Protein AF-0000000085122909 (afdb_homodimer)

Foldseek 3Di:
DAWEAEDPQDPVQGGIDDDDFFAAQVVVCVVSVGPQDQPDPPQLQRKKFKDAPDPDQDQADDDPVFLVVCCVLPVDPPVVSVVCNVVSGDDRIGRRNRDTHHHYMYMYDDHDD/DAWEAEDPQDPVQGGIDDDDFFAAQVVVCVVSVGPQDQPDPPQLQRKKFKDAPDPDQDQADDDPVFLVVCCVLPVDPPVVSVVCHVVSGDDRIGRRNRDTHHHYMYMYDDHDD

pLDDT: mean 91.06, std 6.85, range [65.75, 97.12]

Organism: Arcobacter nitrofigilis (strain ATCC 33309 / DSM 7299 / CCUG 15893 / LMG 7604 / NCTC 12251 / CI) (NCBI:txid572480)

Solvent-accessible surface area (backbone atoms only — not comparable to full-atom values): 12693 Å² total; per-residue (Å²): 119,15,44,40,31,42,42,84,67,38,91,82,55,37,42,82,40,80,38,58,61,67,38,49,47,43,57,54,28,58,76,64,62,37,82,68,50,41,89,55,90,57,53,74,67,16,26,25,33,49,42,68,68,51,92,62,78,62,80,28,89,73,57,68,66,58,51,51,50,35,35,73,73,59,74,41,51,67,67,54,48,51,48,25,66,74,67,31,38,65,68,47,65,42,47,35,65,77,36,56,31,80,46,36,30,37,38,29,75,37,75,81,128,119,15,43,39,31,42,41,86,67,39,91,83,56,37,42,81,40,82,37,58,63,66,37,48,48,43,56,54,28,58,76,65,62,37,82,66,52,41,90,55,91,56,53,77,68,16,27,26,35,50,43,70,68,50,90,62,78,62,80,30,87,72,56,68,66,59,49,51,50,34,36,73,71,59,74,40,50,69,66,54,47,51,46,24,66,74,68,31,38,63,68,46,66,45,45,36,65,75,37,58,31,82,44,37,30,37,37,30,74,37,75,82,129

Sequence (226 aa):
MAKVIFMHFDTVTDGIYNAKIGEPISRLAKEKGVPLISDSKDYAKSLIYVENLADEEPTSYMEDEELDVLVKLGAISSEEALQCQQFTISPKIRIAPMMLIKGDILVKPYILKMAKVIFMHFDTVTDGIYNAKIGEPISRLAKEKGVPLISDSKDYAKSLIYVENLADEEPTSYMEDEELDVLVKLGAISSEEALQCQQFTISPKIRIAPMMLIKGDILVKPYILK

Nearest PDB structures (foldseek):
  5ffi-assembly4_D-2  TM=6.130E-01  e=4.268E-05  Azotobacter vinelandii
  5frt-assembly1_D  TM=5.950E-01  e=1.154E-04  Azotobacter vinelandii
  7scw-assembly1_B  TM=3.962E-01  e=4.367E+00  Homo sapiens
  6u4k-assembly1_A  TM=3.230E-01  e=3.580E+00  Homo sapiens
  8a9i-assembly1_A  TM=3.470E-01  e=7.931E+00  Mus musculus

Radius of gyration: 19.38 Å; Cα contacts (8 Å, |Δi|>4): 436; chains: 2; bounding box: 33×55×42 Å

Secondary structure (DSSP, 8-state):
-EEEEE-SS-TTT-EEEEE-TT-BHHHHHHHHT-----S-S-GGGSEEEEEE-SSSPP--PPPHHHHHHHHHHTSS-HHHHHHHHHHT---SEEEGGGPBP-SSEEEEE----/-EEEEE-SS-TTT-EEEEE-TT-BHHHHHHHHT-----S-S-GGGSEEEEEE-SSS----PPPHHHHHHHHHHTSS-HHHHHHHHHHT---SEEEGGGPBP-SSEEEEE----

Structure (mmCIF, N/CA/C/O backbone):
data_AF-0000000085122909-model_v1
#
loop_
_entity.id
_entity.type
_entity.pdbx_description
1 polymer 'Uncharacterized protein'
#
loop_
_atom_site.group_PDB
_atom_site.id
_atom_site.type_symbol
_atom_site.label_atom_id
_atom_site.label_alt_id
_atom_site.label_comp_id
_atom_site.label_asym_id
_atom_site.label_entity_id
_atom_site.label_seq_id
_atom_site.pdbx_PDB_ins_code
_atom_site.Cartn_x
_atom_site.Cartn_y
_ato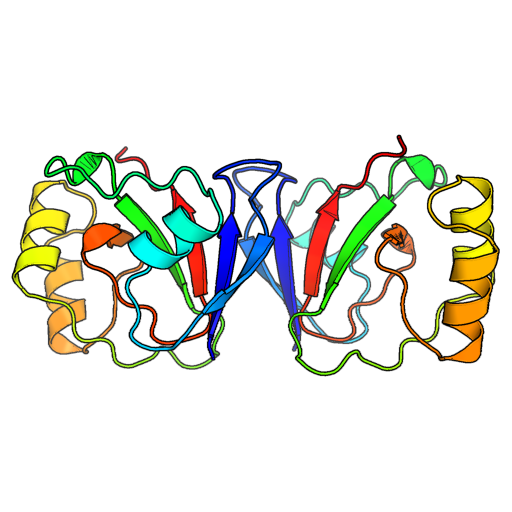m_site.Cartn_z
_atom_site.occupancy
_atom_site.B_iso_or_equiv
_atom_site.auth_seq_id
_atom_site.auth_comp_id
_atom_site.auth_asym_id
_atom_site.auth_atom_id
_atom_site.pdbx_PDB_model_num
ATOM 1 N N . MET A 1 1 ? -7.773 -11.422 10.312 1 89.81 1 MET A N 1
ATOM 2 C CA . MET A 1 1 ? -7.977 -10.531 9.172 1 89.81 1 MET A CA 1
ATOM 3 C C . MET A 1 1 ? -6.641 -10.078 8.594 1 89.81 1 MET A C 1
ATOM 5 O O . MET A 1 1 ?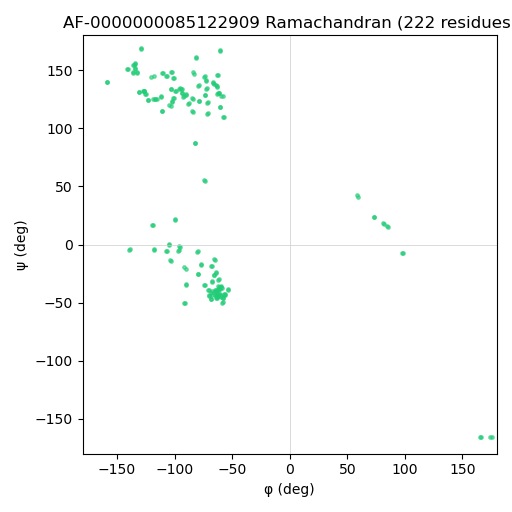 -5.625 -10.062 9.289 1 89.81 1 MET A O 1
ATOM 9 N N . ALA A 1 2 ? -6.648 -10.07 7.32 1 92.19 2 ALA A N 1
ATOM 10 C CA . ALA A 1 2 ? -5.449 -9.609 6.629 1 92.19 2 ALA A CA 1
ATOM 11 C C . ALA A 1 2 ? -5.695 -8.281 5.93 1 92.19 2 ALA A C 1
ATOM 13 O O . ALA A 1 2 ? -6.824 -7.973 5.535 1 92.19 2 ALA A O 1
ATOM 14 N N . LYS A 1 3 ? -4.699 -7.445 5.84 1 93.94 3 LYS A N 1
ATOM 15 C CA . LYS A 1 3 ? -4.773 -6.211 5.062 1 93.94 3 LYS A CA 1
ATOM 16 C C . LYS A 1 3 ? -4.312 -6.434 3.627 1 93.94 3 LYS A C 1
ATOM 18 O O . LYS A 1 3 ? -3.225 -6.969 3.395 1 93.94 3 LYS A O 1
ATOM 23 N N . VAL A 1 4 ? -5.105 -6.027 2.734 1 96.19 4 VAL A N 1
ATOM 24 C CA . VAL A 1 4 ? -4.781 -6.109 1.314 1 96.19 4 VAL A CA 1
ATOM 25 C C . VAL A 1 4 ? -4.715 -4.707 0.717 1 96.19 4 VAL A C 1
ATOM 27 O O . VAL A 1 4 ? -5.672 -3.936 0.816 1 96.19 4 VAL A O 1
ATOM 30 N N . ILE A 1 5 ? -3.648 -4.418 0.133 1 96.94 5 ILE A N 1
ATOM 31 C CA . ILE A 1 5 ? -3.465 -3.109 -0.489 1 96.94 5 ILE A CA 1
ATOM 32 C C . ILE A 1 5 ? -3.436 -3.26 -2.008 1 96.94 5 ILE A C 1
ATOM 34 O O . ILE A 1 5 ? -2.518 -3.869 -2.561 1 96.94 5 ILE A O 1
ATOM 38 N N . PHE A 1 6 ? -4.418 -2.686 -2.627 1 97.12 6 PHE A N 1
ATOM 39 C CA . PHE A 1 6 ? -4.449 -2.664 -4.082 1 97.12 6 PHE A CA 1
ATOM 40 C C . PHE A 1 6 ? -3.795 -1.398 -4.621 1 97.12 6 PHE A C 1
ATOM 42 O O . PHE A 1 6 ? -4.145 -0.289 -4.215 1 97.12 6 PHE A O 1
ATOM 49 N N . MET A 1 7 ? -2.91 -1.63 -5.465 1 96.12 7 MET A N 1
ATOM 50 C CA . MET A 1 7 ? -2.152 -0.494 -5.984 1 96.12 7 MET A CA 1
ATOM 51 C C . MET A 1 7 ? -2.102 -0.524 -7.508 1 96.12 7 MET A C 1
ATOM 53 O O . MET A 1 7 ? -1.821 -1.565 -8.102 1 96.12 7 MET A O 1
ATOM 57 N N . HIS A 1 8 ? -2.408 0.588 -8.195 1 95.31 8 HIS A N 1
ATOM 58 C CA . HIS A 1 8 ? -2.262 0.826 -9.625 1 95.31 8 HIS A CA 1
ATOM 59 C C . HIS A 1 8 ? -3.316 0.065 -10.422 1 95.31 8 HIS A C 1
ATOM 61 O O . HIS A 1 8 ? -3.086 -0.295 -11.578 1 95.31 8 HIS A O 1
ATOM 67 N N . PHE A 1 9 ? -4.363 -0.23 -9.766 1 94.81 9 PHE A N 1
ATOM 68 C CA . PHE A 1 9 ? -5.508 -0.776 -10.484 1 94.81 9 PHE A CA 1
ATOM 69 C C . PHE A 1 9 ? -6.445 0.337 -10.938 1 94.81 9 PHE A C 1
ATOM 71 O O . PHE A 1 9 ? -6.875 0.361 -12.094 1 94.81 9 PHE A O 1
ATOM 78 N N . ASP A 1 10 ? -6.75 1.146 -9.992 1 93.94 10 ASP A N 1
ATOM 79 C CA . ASP A 1 10 ? -7.676 2.254 -10.203 1 93.94 10 ASP A CA 1
ATOM 80 C C . ASP A 1 10 ? -7.484 3.34 -9.148 1 93.94 10 ASP A C 1
ATOM 82 O O . ASP A 1 10 ? -7.277 3.041 -7.973 1 93.94 10 ASP A O 1
ATOM 86 N N . THR A 1 11 ? -7.562 4.559 -9.602 1 89.94 11 THR A N 1
ATOM 87 C CA . THR A 1 11 ? -7.289 5.664 -8.688 1 89.94 11 THR A CA 1
ATOM 88 C C . THR A 1 11 ? -8.344 5.73 -7.586 1 89.94 11 THR A C 1
ATOM 90 O O . THR A 1 11 ? -8.062 6.195 -6.477 1 89.94 11 THR A O 1
ATOM 93 N N . VAL A 1 12 ? -9.516 5.254 -7.848 1 91.38 12 VAL A N 1
ATOM 94 C CA . VAL A 1 12 ? -10.641 5.379 -6.926 1 91.38 12 VAL A CA 1
ATOM 95 C C . VAL A 1 12 ? -10.672 4.18 -5.977 1 91.38 12 VAL A C 1
ATOM 97 O O . VAL A 1 12 ? -10.906 4.336 -4.777 1 91.38 12 VAL A O 1
ATOM 100 N N . THR A 1 13 ? -10.289 3.023 -6.426 1 94.81 13 THR A N 1
ATOM 101 C CA . THR A 1 13 ? -10.484 1.807 -5.648 1 94.81 13 THR A CA 1
ATOM 102 C C . THR A 1 13 ? -9.164 1.354 -5.02 1 94.81 13 THR A C 1
ATOM 104 O O . THR A 1 13 ? -9.164 0.52 -4.109 1 94.81 13 THR A O 1
ATOM 107 N N . ASP A 1 14 ? -8.078 1.926 -5.488 1 95.12 14 ASP A N 1
ATOM 108 C CA . ASP A 1 14 ? -6.805 1.606 -4.855 1 95.12 14 ASP A CA 1
ATOM 109 C C . ASP A 1 14 ? -6.801 2.021 -3.387 1 95.12 14 ASP A C 1
ATOM 111 O O . ASP A 1 14 ? -7.238 3.123 -3.047 1 95.12 14 ASP A O 1
ATOM 115 N N . GLY A 1 15 ? -6.418 1.154 -2.533 1 94.06 15 GLY A N 1
ATOM 116 C CA . GLY A 1 15 ? -6.406 1.442 -1.107 1 94.06 15 GLY A CA 1
ATOM 117 C C . GLY A 1 15 ? -6.25 0.202 -0.249 1 94.06 15 GLY A C 1
ATOM 118 O O . GLY A 1 15 ? -5.773 -0.832 -0.723 1 94.06 15 GLY A O 1
ATOM 119 N N . ILE A 1 16 ? -6.547 0.448 1.05 1 94.56 16 ILE A N 1
ATOM 120 C CA . ILE A 1 16 ? -6.379 -0.618 2.031 1 94.56 16 ILE A CA 1
ATOM 121 C C . ILE A 1 16 ? -7.727 -1.272 2.32 1 94.56 16 ILE A C 1
ATOM 123 O O . ILE A 1 16 ? -8.711 -0.585 2.617 1 94.56 16 ILE A O 1
ATOM 127 N N . TYR A 1 17 ? -7.68 -2.594 2.277 1 95.75 17 TYR A N 1
ATOM 128 C CA . TYR A 1 17 ? -8.891 -3.357 2.562 1 95.75 17 TYR A CA 1
ATOM 129 C C . TYR A 1 17 ? -8.609 -4.484 3.549 1 95.75 17 TYR A C 1
ATOM 131 O O . TYR A 1 17 ? -7.527 -5.082 3.523 1 95.75 17 TYR A O 1
ATOM 139 N N . ASN A 1 18 ? -9.609 -4.758 4.332 1 94.12 18 ASN A N 1
ATOM 140 C CA . ASN A 1 18 ? -9.531 -5.914 5.223 1 94.12 18 ASN A CA 1
ATOM 141 C C . ASN A 1 18 ? -10.148 -7.156 4.59 1 94.12 18 ASN A C 1
ATOM 143 O O . ASN A 1 18 ? -11.203 -7.07 3.953 1 94.12 18 ASN A O 1
ATOM 147 N N . ALA A 1 19 ? -9.391 -8.234 4.719 1 95.38 19 ALA A N 1
ATOM 148 C CA . ALA A 1 19 ? -9.867 -9.492 4.141 1 95.38 19 ALA A CA 1
ATOM 149 C C . ALA A 1 19 ? -9.688 -10.648 5.117 1 95.38 19 ALA A C 1
ATOM 151 O O . ALA A 1 19 ? -8.812 -10.609 5.984 1 95.38 19 ALA A O 1
ATOM 152 N N . LYS A 1 20 ? -10.57 -11.617 4.953 1 95.12 20 LYS A N 1
ATOM 153 C CA . LYS A 1 20 ? -10.406 -12.852 5.715 1 95.12 20 LYS A CA 1
ATOM 154 C C . LYS A 1 20 ? -9.234 -13.672 5.172 1 95.12 20 LYS A C 1
ATOM 156 O O . LYS A 1 20 ? -9.078 -13.805 3.959 1 95.12 20 LYS A O 1
ATOM 161 N N . ILE A 1 21 ? -8.438 -14.141 6.066 1 93.62 21 ILE A N 1
ATOM 162 C CA . ILE A 1 21 ? -7.355 -15.031 5.668 1 93.62 21 ILE A CA 1
ATOM 163 C C . ILE A 1 21 ? -7.934 -16.297 5.059 1 93.62 21 ILE A C 1
ATOM 165 O O . ILE A 1 21 ? -8.867 -16.891 5.609 1 93.62 21 ILE A O 1
ATOM 169 N N . GLY A 1 22 ? -7.441 -16.672 3.914 1 93.81 22 GLY A N 1
ATOM 170 C CA . GLY A 1 22 ? -7.922 -17.859 3.223 1 93.81 22 GLY A CA 1
ATOM 171 C C . GLY A 1 22 ? -8.945 -17.547 2.146 1 93.81 22 GLY A C 1
ATOM 172 O O . GLY A 1 22 ? -9.367 -18.438 1.409 1 93.81 22 GLY A O 1
ATOM 173 N N . GLU A 1 23 ? -9.352 -16.375 2.068 1 95.06 23 GLU A N 1
ATOM 174 C CA . GLU A 1 23 ? -10.32 -16 1.044 1 95.06 23 GLU A CA 1
ATOM 175 C C . GLU A 1 23 ? -9.633 -15.703 -0.287 1 95.06 23 GLU A C 1
ATOM 177 O O . GLU A 1 23 ? -8.508 -15.211 -0.312 1 95.06 23 GLU A O 1
ATOM 182 N N . PRO A 1 24 ? -10.328 -16.031 -1.362 1 95.5 24 PRO A N 1
ATOM 183 C CA . PRO A 1 24 ? -9.773 -15.695 -2.674 1 95.5 24 PRO A CA 1
ATOM 184 C C . PRO A 1 24 ? -9.648 -14.188 -2.9 1 95.5 24 PRO A C 1
ATOM 186 O O . PRO A 1 24 ? -10.586 -13.438 -2.617 1 95.5 24 PRO A O 1
ATOM 189 N N . ILE A 1 25 ? -8.602 -13.758 -3.445 1 96.19 25 ILE A N 1
ATOM 190 C CA . ILE A 1 25 ? -8.367 -12.336 -3.691 1 96.19 25 ILE A CA 1
ATOM 191 C C . ILE A 1 25 ? -9.352 -11.828 -4.746 1 96.19 25 ILE A C 1
ATOM 193 O O . ILE A 1 25 ? -9.75 -10.664 -4.723 1 96.19 25 ILE A O 1
ATOM 197 N N . SER A 1 26 ? -9.703 -12.688 -5.664 1 96 26 SER A N 1
ATOM 198 C CA . SER A 1 26 ? -10.656 -12.344 -6.715 1 96 26 SER A CA 1
ATOM 199 C C . SER A 1 26 ? -12.008 -11.938 -6.133 1 96 26 SER A C 1
ATOM 201 O O . SER A 1 26 ? -12.656 -11.016 -6.633 1 96 26 SER A O 1
ATOM 203 N N . ARG A 1 27 ? -12.391 -12.594 -5.078 1 95.94 27 ARG A N 1
ATOM 204 C CA . ARG A 1 27 ? -13.656 -12.273 -4.426 1 95.94 27 ARG A CA 1
ATOM 205 C C . ARG A 1 27 ? -13.602 -10.898 -3.773 1 95.94 27 ARG A C 1
ATOM 207 O O . ARG A 1 27 ? -14.523 -10.094 -3.928 1 95.94 27 ARG A O 1
ATOM 214 N N . LEU A 1 28 ? -12.562 -10.664 -3.074 1 97.12 28 LEU A N 1
ATOM 215 C CA . LEU A 1 28 ? -12.367 -9.359 -2.439 1 97.12 28 LEU A CA 1
ATOM 216 C C . LEU A 1 28 ? -12.383 -8.242 -3.477 1 97.12 28 LEU A C 1
ATOM 218 O O . LEU A 1 28 ? -13.047 -7.223 -3.291 1 97.12 28 LEU A O 1
ATOM 222 N N . ALA A 1 29 ? -11.68 -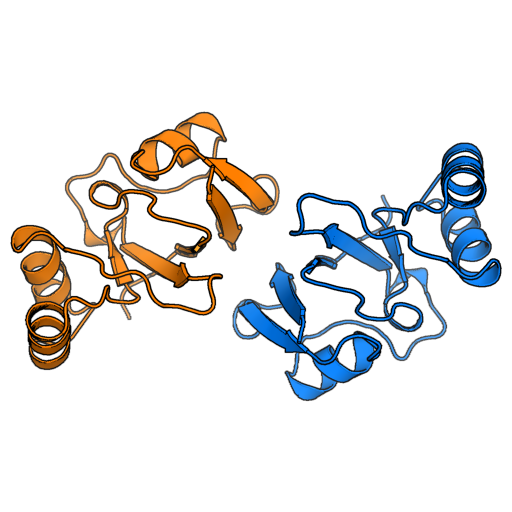8.391 -4.578 1 97.06 29 ALA A N 1
ATOM 223 C CA . ALA A 1 29 ? -11.594 -7.391 -5.641 1 97.06 29 ALA A CA 1
ATOM 224 C C . ALA A 1 29 ? -12.977 -7.086 -6.219 1 97.06 29 ALA A C 1
ATOM 226 O O . ALA A 1 29 ? -13.328 -5.922 -6.426 1 97.06 29 ALA A O 1
ATOM 227 N N . LYS A 1 30 ? -13.633 -8.133 -6.426 1 95.56 30 LYS A N 1
ATOM 228 C CA . LYS A 1 30 ? -14.977 -7.984 -6.965 1 95.56 30 LYS A CA 1
ATOM 229 C C . LYS A 1 30 ? -15.883 -7.227 -5.996 1 95.56 30 LYS A C 1
ATOM 231 O O . LYS A 1 30 ? -16.609 -6.324 -6.398 1 95.56 30 LYS A O 1
ATOM 236 N N . GLU A 1 31 ? -15.812 -7.57 -4.77 1 96.56 31 GLU A N 1
ATOM 237 C CA . GLU A 1 31 ? -16.625 -6.949 -3.73 1 96.56 31 GLU A CA 1
ATOM 238 C C . GLU A 1 31 ? -16.328 -5.457 -3.605 1 96.56 31 GLU A C 1
ATOM 240 O O . GLU A 1 31 ? -17.219 -4.652 -3.348 1 96.56 31 GLU A O 1
ATOM 245 N N . LYS A 1 32 ? -15.055 -5.094 -3.787 1 96.62 32 LYS A N 1
ATOM 246 C CA . LYS A 1 32 ? -14.625 -3.717 -3.57 1 96.62 32 LYS A CA 1
ATOM 247 C C . LYS A 1 32 ? -14.594 -2.938 -4.883 1 96.62 32 LYS A C 1
ATOM 249 O O . LYS A 1 32 ? -14.305 -1.74 -4.891 1 96.62 32 LYS A O 1
ATOM 254 N N . GLY A 1 33 ? -14.844 -3.633 -5.965 1 96.06 33 GLY A N 1
ATOM 255 C CA . GLY A 1 33 ? -14.906 -2.994 -7.273 1 96.06 33 GLY A CA 1
ATOM 256 C C . GLY A 1 33 ? -13.539 -2.752 -7.883 1 96.06 33 GLY A C 1
ATOM 257 O O . GLY A 1 33 ? -13.367 -1.848 -8.703 1 96.06 33 GLY A O 1
ATOM 258 N N . VAL A 1 34 ? -12.508 -3.375 -7.477 1 97.06 34 VAL A N 1
ATOM 259 C CA . VAL A 1 34 ? -11.172 -3.264 -8.055 1 97.06 34 VAL A CA 1
ATOM 260 C C . VAL A 1 34 ? -11.125 -3.994 -9.391 1 97.06 34 VAL A C 1
ATOM 262 O O . VAL A 1 34 ? -11.562 -5.145 -9.5 1 97.06 34 VAL A O 1
ATOM 265 N N . PRO A 1 35 ? -10.664 -3.383 -10.469 1 95.5 35 PRO A N 1
ATOM 266 C CA . PRO A 1 35 ? -10.641 -4.004 -11.789 1 95.5 35 PRO A CA 1
ATOM 267 C C . PRO A 1 35 ? -9.555 -5.066 -11.93 1 95.5 35 PRO A C 1
ATOM 269 O O . PRO A 1 35 ? -8.703 -4.977 -12.82 1 95.5 35 PRO A O 1
ATOM 272 N N . LEU A 1 36 ? -9.539 -5.984 -11.102 1 92.94 36 LEU A N 1
ATOM 273 C CA . LEU A 1 36 ? -8.656 -7.148 -11.148 1 92.94 36 LEU A CA 1
ATOM 274 C C . LEU A 1 36 ? -9.242 -8.234 -12.055 1 92.94 36 LEU A C 1
ATOM 276 O O . LEU A 1 36 ? -10.359 -8.703 -11.82 1 92.94 36 LEU A O 1
ATOM 280 N N . ILE A 1 37 ? -8.609 -8.547 -13.164 1 89.12 37 ILE A N 1
ATOM 281 C CA . ILE A 1 37 ? -9.094 -9.57 -14.086 1 89.12 37 ILE A CA 1
ATOM 282 C C . ILE A 1 37 ? -8.914 -10.953 -13.461 1 89.12 37 ILE A C 1
ATOM 284 O O . ILE A 1 37 ? -7.785 -11.383 -13.219 1 89.12 37 ILE A O 1
ATOM 288 N N . SER A 1 38 ? -10.086 -11.648 -13.148 1 89.06 38 SER A N 1
ATOM 289 C CA . SER A 1 38 ? -9.961 -12.938 -12.469 1 89.06 38 SER A CA 1
ATOM 290 C C . SER A 1 38 ? -10.953 -13.953 -13.023 1 89.06 38 SER A C 1
ATOM 292 O O . SER A 1 38 ? -10.914 -15.125 -12.648 1 89.06 38 SER A O 1
ATOM 294 N N . ASP A 1 39 ? -11.75 -13.516 -13.867 1 81.25 39 ASP A N 1
ATOM 295 C CA . ASP A 1 39 ? -12.773 -14.414 -14.383 1 81.25 39 ASP A CA 1
ATOM 296 C C . ASP A 1 39 ? -12.375 -14.977 -15.75 1 81.25 39 ASP A C 1
ATOM 298 O O . ASP A 1 39 ? -13.219 -15.516 -16.469 1 81.25 39 ASP A O 1
ATOM 302 N N . SER A 1 40 ? -11.156 -14.945 -16 1 79.56 40 SER A N 1
ATOM 303 C CA . SER A 1 40 ? -10.734 -15.414 -17.312 1 79.56 40 SER A CA 1
ATOM 304 C C . SER A 1 40 ? -9.805 -16.625 -17.203 1 79.56 40 SER A C 1
ATOM 306 O O . SER A 1 40 ? -9.086 -16.766 -16.203 1 79.56 40 SER A O 1
ATOM 308 N N . LYS A 1 41 ? -9.961 -17.547 -18.234 1 82.06 41 LYS A N 1
ATOM 309 C CA . LYS A 1 41 ? -8.992 -18.641 -18.328 1 82.06 41 LYS A CA 1
ATOM 310 C C . LYS A 1 41 ? -7.707 -18.172 -19 1 82.06 41 LYS A C 1
ATOM 312 O O . LYS A 1 41 ? -6.734 -18.922 -19.094 1 82.06 41 LYS A O 1
ATOM 317 N N . ASP A 1 42 ? -7.82 -16.969 -19.438 1 91 42 ASP A N 1
ATOM 318 C CA . ASP A 1 42 ? -6.582 -16.359 -19.922 1 91 42 ASP A CA 1
ATOM 319 C C . ASP A 1 42 ? -5.762 -15.797 -18.766 1 91 42 ASP A C 1
ATOM 321 O O . ASP A 1 42 ? -5.848 -14.609 -18.453 1 91 42 ASP A O 1
ATOM 325 N N . TYR A 1 43 ? -4.984 -16.578 -18.219 1 93.5 43 TYR A N 1
ATOM 326 C CA . TYR A 1 43 ? -4.242 -16.266 -17 1 93.5 43 TYR A CA 1
ATOM 327 C C . TYR A 1 43 ? -3.197 -15.18 -17.266 1 93.5 43 TYR A C 1
ATOM 329 O O . TYR A 1 43 ? -2.729 -14.523 -16.328 1 93.5 43 TYR A O 1
ATOM 337 N N . ALA A 1 44 ? -2.861 -14.977 -18.516 1 92 44 ALA A N 1
ATOM 338 C CA . ALA A 1 44 ? -1.891 -13.945 -18.859 1 92 44 ALA A CA 1
ATOM 339 C C . ALA A 1 44 ? -2.412 -12.555 -18.5 1 92 44 ALA A C 1
ATOM 341 O O . ALA A 1 44 ? -1.629 -11.641 -18.234 1 92 44 ALA A O 1
ATOM 342 N N . LYS A 1 45 ? -3.732 -12.492 -18.453 1 92.5 45 LYS A N 1
ATOM 343 C CA . LYS A 1 45 ? -4.348 -11.203 -18.172 1 92.5 45 LYS A CA 1
ATOM 344 C C . LYS A 1 45 ? -4.664 -11.039 -16.688 1 92.5 45 LYS A C 1
ATOM 346 O O . LYS A 1 45 ? -5.082 -9.969 -16.25 1 92.5 45 LYS A O 1
ATOM 351 N N . SER A 1 46 ? -4.383 -12.062 -15.891 1 95.62 46 SER A N 1
ATOM 352 C CA . SER A 1 46 ? -4.777 -12.047 -14.484 1 95.62 46 SER A CA 1
ATOM 353 C C . SER A 1 46 ? -3.562 -12.125 -13.57 1 95.62 46 SER A C 1
ATOM 355 O O . SER A 1 46 ? -3.684 -12.508 -12.406 1 95.62 46 SER A O 1
ATOM 357 N N . LEU A 1 47 ? -2.461 -11.844 -14.195 1 95.62 47 LEU A N 1
ATOM 358 C CA . LEU A 1 47 ? -1.23 -11.891 -13.406 1 95.62 47 LEU A CA 1
ATOM 359 C C . LEU A 1 47 ? -1.151 -10.703 -12.453 1 95.62 47 LEU A C 1
ATOM 361 O O . LEU A 1 47 ? -1.521 -9.586 -12.812 1 95.62 47 LEU A O 1
ATOM 365 N N . ILE A 1 48 ? -0.659 -10.969 -11.266 1 96.56 48 ILE A N 1
ATOM 366 C CA . ILE A 1 48 ? -0.498 -9.914 -10.273 1 96.56 48 ILE A CA 1
ATOM 367 C C . ILE A 1 48 ? 0.861 -10.047 -9.594 1 96.56 48 ILE A C 1
ATOM 369 O O . ILE A 1 48 ? 1.432 -11.141 -9.547 1 96.56 48 ILE A O 1
ATOM 373 N N . TYR A 1 49 ? 1.363 -8.977 -9.234 1 95.88 49 TYR A N 1
ATOM 374 C CA . TYR A 1 49 ? 2.535 -8.891 -8.367 1 95.88 49 TYR A CA 1
ATOM 375 C C . TYR A 1 49 ? 2.129 -8.766 -6.906 1 95.88 49 TYR A C 1
ATOM 377 O O . TYR A 1 49 ? 1.275 -7.941 -6.562 1 95.88 49 TYR A O 1
ATOM 385 N N . VAL A 1 50 ? 2.73 -9.602 -6.051 1 94.81 50 VAL A N 1
ATOM 386 C CA . VAL A 1 50 ? 2.318 -9.641 -4.652 1 94.81 50 VAL A CA 1
ATOM 387 C C . VAL A 1 50 ? 3.539 -9.461 -3.75 1 94.81 50 VAL A C 1
ATOM 389 O O . VAL A 1 50 ? 4.562 -10.117 -3.939 1 94.81 50 VAL A O 1
ATOM 392 N N . GLU A 1 51 ? 3.346 -8.578 -2.83 1 91.75 51 GLU A N 1
ATOM 393 C CA . GLU A 1 51 ? 4.383 -8.359 -1.824 1 91.75 51 GLU A CA 1
ATOM 394 C C . GLU A 1 51 ? 3.82 -8.508 -0.413 1 91.75 51 GLU A C 1
ATOM 396 O O . GLU A 1 51 ? 2.832 -7.863 -0.06 1 91.75 51 GLU A O 1
ATOM 401 N N . ASN A 1 52 ? 4.461 -9.273 0.368 1 90.06 52 ASN A N 1
ATOM 402 C CA . ASN A 1 52 ? 4.027 -9.477 1.746 1 90.06 52 ASN A CA 1
ATOM 403 C C . ASN A 1 52 ? 4.453 -8.32 2.645 1 90.06 52 ASN A C 1
ATOM 405 O O . ASN A 1 52 ? 5.605 -7.883 2.6 1 90.06 52 ASN A O 1
ATOM 409 N N . LEU A 1 53 ? 3.598 -7.914 3.449 1 88.31 53 LEU A N 1
ATOM 410 C CA . LEU A 1 53 ? 3.883 -6.805 4.352 1 88.31 53 LEU A CA 1
ATOM 411 C C . LEU A 1 53 ? 4.465 -7.305 5.668 1 88.31 53 LEU A C 1
ATOM 413 O O . LEU A 1 53 ? 5.062 -6.535 6.422 1 88.31 53 LEU A O 1
ATOM 417 N N . ALA A 1 54 ? 4.211 -8.562 5.941 1 80.69 54 ALA A N 1
ATOM 418 C CA . ALA A 1 54 ? 4.777 -9.133 7.164 1 80.69 54 ALA A CA 1
ATOM 419 C C . ALA A 1 54 ? 6.277 -9.367 7.016 1 80.69 54 ALA A C 1
ATOM 421 O O . ALA A 1 54 ? 6.777 -9.547 5.898 1 80.69 54 ALA A O 1
ATOM 422 N N . ASP A 1 55 ? 6.961 -9.195 8 1 73.31 55 ASP A N 1
ATOM 423 C CA . ASP A 1 55 ? 8.414 -9.367 7.992 1 73.31 55 ASP A CA 1
ATOM 424 C C . ASP A 1 55 ? 8.789 -10.812 7.648 1 73.31 55 ASP A C 1
ATOM 426 O O . ASP A 1 55 ? 9.852 -11.055 7.07 1 73.31 55 ASP A O 1
ATOM 430 N N . GLU A 1 56 ? 7.922 -11.648 8.031 1 71.88 56 GLU A N 1
ATOM 431 C CA . GLU A 1 56 ? 8.203 -13.055 7.77 1 71.88 56 GLU A CA 1
ATOM 432 C C . GLU A 1 56 ? 7.398 -13.57 6.578 1 71.88 56 GLU A C 1
ATOM 434 O O . GLU A 1 56 ? 6.207 -13.281 6.465 1 71.88 56 GLU A O 1
ATOM 439 N N . GLU A 1 57 ? 8.125 -13.984 5.613 1 66.38 57 GLU A N 1
ATOM 440 C CA . GLU A 1 57 ? 7.422 -14.586 4.48 1 66.38 57 GLU A CA 1
ATOM 441 C C . GLU A 1 57 ? 6.621 -15.812 4.914 1 66.38 57 GLU A C 1
ATOM 443 O O . GLU A 1 57 ? 7.164 -16.719 5.543 1 66.38 57 GLU A O 1
ATOM 448 N N . PRO A 1 58 ? 5.391 -15.711 4.727 1 65.94 58 PRO A N 1
ATOM 449 C CA . PRO A 1 58 ? 4.613 -16.891 5.086 1 65.94 58 PRO A CA 1
ATOM 450 C C . PRO A 1 58 ? 4.973 -18.109 4.238 1 65.94 58 PRO A C 1
ATOM 452 O O . PRO A 1 58 ? 5.363 -17.969 3.076 1 65.94 58 PRO A O 1
ATOM 455 N N . THR A 1 59 ? 5.105 -19.203 4.906 1 71.62 59 THR A N 1
ATOM 456 C CA . THR A 1 59 ? 5.176 -20.438 4.141 1 71.62 59 THR A CA 1
ATOM 457 C C . THR A 1 59 ? 3.945 -20.594 3.256 1 71.62 59 THR A C 1
ATOM 459 O O . THR A 1 59 ? 2.822 -20.344 3.693 1 71.62 59 THR A O 1
ATOM 462 N N . SER A 1 60 ? 4.203 -20.453 1.954 1 71.62 60 SER A N 1
ATOM 463 C CA . SER A 1 60 ? 3.051 -20.562 1.067 1 71.62 60 SER A CA 1
ATOM 464 C C . SER A 1 60 ? 3.197 -21.766 0.128 1 71.62 60 SER A C 1
ATOM 466 O O . SER A 1 60 ? 4.254 -21.953 -0.471 1 71.62 60 SER A O 1
ATOM 468 N N . TYR A 1 61 ? 2.158 -22.562 0.221 1 74.81 61 TYR A N 1
ATOM 469 C CA . TYR A 1 61 ? 2.076 -23.641 -0.755 1 74.81 61 TYR A CA 1
ATOM 470 C C . TYR A 1 61 ? 1.356 -23.188 -2.018 1 74.81 61 TYR A C 1
ATOM 472 O O . TYR A 1 61 ? 0.319 -22.516 -1.941 1 74.81 61 TYR A O 1
ATOM 480 N N . MET A 1 62 ? 2.084 -23.297 -3.074 1 80 62 MET A N 1
ATOM 481 C CA . MET A 1 62 ? 1.463 -23.016 -4.367 1 80 62 MET A CA 1
ATOM 482 C C . MET A 1 62 ? 1.082 -24.312 -5.082 1 80 62 MET A C 1
ATOM 484 O O . MET A 1 62 ? 1.786 -25.312 -4.977 1 80 62 MET A O 1
ATOM 488 N N . GLU A 1 63 ? -0.015 -24.203 -5.723 1 83.25 63 GLU A N 1
ATOM 489 C CA . GLU A 1 63 ? -0.431 -25.344 -6.543 1 83.25 63 GLU A CA 1
ATOM 490 C C . GLU A 1 63 ? 0.526 -25.562 -7.711 1 83.25 63 GLU A C 1
ATOM 492 O O . GLU A 1 63 ? 0.971 -24.594 -8.344 1 83.25 63 GLU A O 1
ATOM 497 N N . ASP A 1 64 ? 0.778 -26.828 -7.949 1 87.56 64 ASP A N 1
ATOM 498 C CA . ASP A 1 64 ? 1.649 -27.188 -9.062 1 87.56 64 ASP A CA 1
ATOM 499 C C . ASP A 1 64 ? 1.158 -26.562 -10.367 1 87.56 64 ASP A C 1
ATOM 501 O O . ASP A 1 64 ? 1.959 -26.078 -11.164 1 87.56 64 ASP A O 1
ATOM 505 N N . GLU A 1 65 ? -0.121 -26.594 -10.43 1 90.19 65 GLU A N 1
ATOM 506 C CA . GLU A 1 65 ? -0.704 -26.062 -11.656 1 90.19 65 GLU A CA 1
ATOM 507 C C . GLU A 1 65 ? -0.382 -24.578 -11.828 1 90.19 65 GLU A C 1
ATOM 509 O O . GLU A 1 65 ? -0.073 -24.125 -12.93 1 90.19 65 GLU A O 1
ATOM 514 N N . GLU A 1 66 ? -0.454 -23.797 -10.836 1 92.56 66 GLU A N 1
ATOM 515 C CA . GLU A 1 66 ? -0.158 -22.375 -10.914 1 92.56 66 GLU A CA 1
ATOM 516 C C . GLU A 1 66 ? 1.289 -22.125 -11.336 1 92.56 66 GLU A C 1
ATOM 518 O O . GLU A 1 66 ? 1.554 -21.312 -12.219 1 92.56 66 GLU A O 1
ATOM 523 N N . LEU A 1 67 ? 2.188 -22.906 -10.75 1 93.12 67 LEU A N 1
ATOM 524 C CA . LEU A 1 67 ? 3.605 -22.75 -11.047 1 93.12 67 LEU A CA 1
ATOM 525 C C . LEU A 1 67 ? 3.893 -23.078 -12.508 1 93.12 67 LEU A C 1
ATOM 527 O O . LEU A 1 67 ? 4.656 -22.359 -13.172 1 93.12 67 LEU A O 1
ATOM 531 N N . ASP A 1 68 ? 3.246 -24.094 -12.969 1 93.19 68 ASP A N 1
ATOM 532 C CA . ASP A 1 68 ? 3.426 -24.5 -14.359 1 93.19 68 ASP A CA 1
ATOM 533 C C . ASP A 1 68 ? 2.969 -23.406 -15.32 1 93.19 68 ASP A C 1
ATOM 535 O O . ASP A 1 68 ? 3.654 -23.109 -16.297 1 93.19 68 ASP A O 1
ATOM 539 N N . VAL A 1 69 ? 1.871 -22.875 -15 1 94 69 VAL A N 1
ATOM 540 C CA . VAL A 1 69 ? 1.311 -21.828 -15.859 1 94 69 VAL A CA 1
ATOM 541 C C . VAL A 1 69 ? 2.205 -20.594 -15.836 1 94 69 VAL A C 1
ATOM 543 O O . VAL A 1 69 ? 2.467 -20 -16.875 1 94 69 VAL A O 1
ATOM 546 N N . LEU A 1 70 ? 2.711 -20.234 -14.719 1 95.44 70 LEU A N 1
ATOM 547 C CA . LEU A 1 70 ? 3.58 -19.078 -14.57 1 95.44 70 LEU A CA 1
ATOM 548 C C . LEU A 1 70 ? 4.855 -19.25 -15.391 1 95.44 70 LEU A C 1
ATOM 550 O O . LEU A 1 70 ? 5.316 -18.297 -16.031 1 95.44 70 LEU A O 1
ATOM 554 N N . VAL A 1 71 ? 5.367 -20.438 -15.406 1 96.19 71 VAL A N 1
ATOM 555 C CA . VAL A 1 71 ? 6.582 -20.734 -16.156 1 96.19 71 VAL A CA 1
ATOM 556 C C . VAL A 1 71 ? 6.289 -20.688 -17.656 1 96.19 71 VAL A C 1
ATOM 558 O O . VAL A 1 71 ? 7.051 -20.094 -18.422 1 96.19 71 VAL A O 1
ATOM 561 N N . LYS A 1 72 ? 5.191 -21.266 -18.016 1 95.06 72 LYS A N 1
ATOM 562 C CA . LYS A 1 72 ? 4.793 -21.297 -19.422 1 95.06 72 LYS A CA 1
ATOM 563 C C . LYS A 1 72 ? 4.598 -19.875 -19.969 1 95.06 72 LYS A C 1
ATOM 565 O O . LYS A 1 72 ? 4.934 -19.609 -21.125 1 95.06 72 LYS A O 1
ATOM 570 N N . LEU A 1 73 ? 4.074 -19.047 -19.188 1 94.69 73 LEU A N 1
ATOM 571 C CA . LEU A 1 73 ? 3.812 -17.672 -19.594 1 94.69 73 LEU A CA 1
ATOM 572 C C . LEU A 1 73 ? 5.098 -16.859 -19.578 1 94.69 73 LEU A C 1
ATOM 574 O O . LEU A 1 73 ? 5.141 -15.75 -20.125 1 94.69 73 LEU A O 1
ATOM 578 N N . GLY A 1 74 ? 6.059 -17.422 -18.891 1 94.81 74 GLY A N 1
ATOM 579 C CA . GLY A 1 74 ? 7.328 -16.719 -18.781 1 94.81 74 GLY A CA 1
ATOM 580 C C . GLY A 1 74 ? 7.352 -15.695 -17.656 1 94.81 74 GLY A C 1
ATOM 581 O O . GLY A 1 74 ? 8.18 -14.781 -17.656 1 94.81 74 GLY A O 1
ATOM 582 N N . ALA A 1 75 ? 6.414 -15.82 -16.781 1 95.25 75 ALA A N 1
ATOM 583 C CA . ALA A 1 75 ? 6.34 -14.891 -15.664 1 95.25 75 ALA A CA 1
ATOM 584 C C . ALA A 1 75 ? 7.43 -15.18 -14.633 1 95.25 75 ALA A C 1
ATOM 586 O O . ALA A 1 75 ? 7.918 -14.273 -13.961 1 95.25 75 ALA A O 1
ATOM 587 N N . ILE A 1 76 ? 7.766 -16.422 -14.453 1 94.69 76 ILE A N 1
ATOM 588 C CA . ILE A 1 76 ? 8.891 -16.859 -13.633 1 94.69 76 ILE A CA 1
ATOM 589 C C . ILE A 1 76 ? 9.695 -17.922 -14.367 1 94.69 76 ILE A C 1
ATOM 591 O O . ILE A 1 76 ? 9.188 -18.578 -15.289 1 94.69 76 ILE A O 1
ATOM 595 N N . SER A 1 77 ? 10.922 -18.047 -14.016 1 95.12 77 SER A N 1
ATOM 596 C CA . SER A 1 77 ? 11.766 -19.062 -14.641 1 95.12 77 SER A CA 1
ATOM 597 C C . SER A 1 77 ? 11.539 -20.438 -14.008 1 95.12 77 SER A C 1
ATOM 599 O O . SER A 1 77 ? 11.016 -20.531 -12.891 1 95.12 77 SER A O 1
ATOM 601 N N . SER A 1 78 ? 11.93 -21.422 -14.734 1 94.56 78 SER A N 1
ATOM 602 C CA . SER A 1 78 ? 11.836 -22.781 -14.203 1 94.56 78 SER A CA 1
ATOM 603 C C . SER A 1 78 ? 12.656 -22.938 -12.93 1 94.56 78 SER A C 1
ATOM 605 O O . SER A 1 78 ? 12.258 -23.656 -12.016 1 94.56 78 SER A O 1
ATOM 607 N N . GLU A 1 79 ? 13.758 -22.281 -12.891 1 95 79 GLU A N 1
ATOM 608 C CA . GLU A 1 79 ? 14.617 -22.328 -11.719 1 95 79 GLU A CA 1
ATOM 609 C C . GLU A 1 79 ? 13.93 -21.703 -10.508 1 95 79 GLU A C 1
ATOM 611 O O . GLU A 1 79 ? 14 -22.25 -9.398 1 95 79 GLU A O 1
ATOM 616 N N . GLU A 1 80 ? 13.305 -20.594 -10.766 1 92.12 80 GLU A N 1
ATOM 617 C CA . GLU A 1 80 ? 12.578 -19.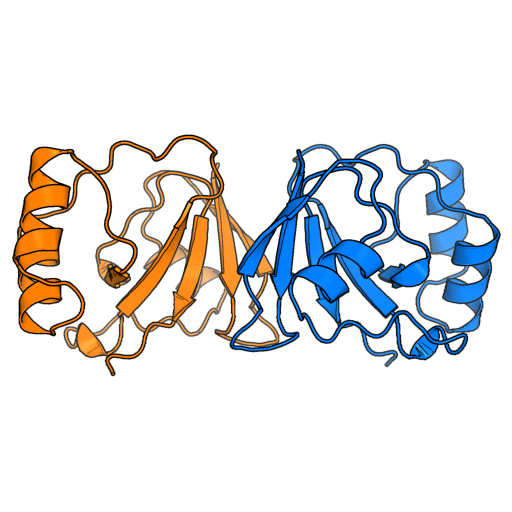922 -9.695 1 92.12 80 GLU A CA 1
ATOM 618 C C . GLU A 1 80 ? 11.43 -20.781 -9.18 1 92.12 80 GLU A C 1
ATOM 620 O O . GLU A 1 80 ? 11.188 -20.859 -7.977 1 92.12 80 GLU A O 1
ATOM 625 N N . ALA A 1 81 ? 10.719 -21.344 -10.102 1 92.94 81 ALA A N 1
ATOM 626 C CA . ALA A 1 81 ? 9.617 -22.219 -9.742 1 92.94 81 ALA A CA 1
ATOM 627 C C . ALA A 1 81 ? 10.094 -23.375 -8.852 1 92.94 81 ALA A C 1
ATOM 629 O O . ALA A 1 81 ? 9.445 -23.703 -7.859 1 92.94 81 ALA A O 1
ATOM 630 N N . LEU A 1 82 ? 11.211 -23.953 -9.18 1 90.88 82 LEU A N 1
ATOM 631 C CA . LEU A 1 82 ? 11.789 -25.047 -8.406 1 90.88 82 LEU A CA 1
ATOM 632 C C . LEU A 1 82 ? 12.172 -24.594 -7.004 1 90.88 82 LEU A C 1
ATOM 634 O O . LEU A 1 82 ? 11.945 -25.312 -6.031 1 90.88 82 LEU A O 1
ATOM 638 N N . GLN A 1 83 ? 12.68 -23.453 -6.895 1 89.69 83 GLN A N 1
ATOM 639 C CA . GLN A 1 83 ? 13.047 -22.891 -5.594 1 89.69 83 GLN A CA 1
ATOM 640 C C . GLN A 1 83 ? 11.805 -22.688 -4.727 1 89.69 83 GLN A C 1
ATOM 642 O O . GLN A 1 83 ? 11.828 -22.969 -3.525 1 89.69 83 GLN A O 1
ATOM 647 N N . CYS A 1 84 ? 10.836 -22.125 -5.367 1 88.44 84 CYS A N 1
ATOM 648 C CA . CYS A 1 84 ? 9.586 -21.906 -4.652 1 88.44 84 CYS A CA 1
ATOM 649 C C . CYS A 1 84 ? 9.047 -23.219 -4.082 1 88.44 84 CYS A C 1
ATOM 651 O O . CYS A 1 84 ? 8.586 -23.25 -2.941 1 88.44 84 CYS A O 1
ATOM 653 N N . GLN A 1 85 ? 9.094 -24.219 -4.82 1 86.69 85 GLN A N 1
ATOM 654 C CA . GLN A 1 85 ? 8.602 -25.531 -4.402 1 86.69 85 GLN A CA 1
ATOM 655 C C . GLN A 1 85 ? 9.477 -26.125 -3.303 1 86.69 85 GLN A C 1
ATOM 657 O O . GLN A 1 85 ? 8.969 -26.656 -2.314 1 86.69 85 GLN A O 1
ATOM 662 N N . GLN A 1 86 ? 10.75 -25.969 -3.465 1 87.69 86 GLN A N 1
ATOM 663 C CA . GLN A 1 86 ? 11.711 -26.562 -2.543 1 87.69 86 GLN A CA 1
ATOM 664 C C . GLN A 1 86 ? 11.688 -25.859 -1.19 1 87.69 86 GLN A C 1
ATOM 666 O O . GLN A 1 86 ? 11.781 -26.5 -0.144 1 87.69 86 GLN A O 1
ATOM 671 N N . PHE A 1 87 ? 11.539 -24.562 -1.251 1 86.69 87 PHE A N 1
ATOM 672 C CA . PHE A 1 87 ? 11.664 -23.781 -0.02 1 86.69 87 PHE A CA 1
ATOM 673 C C . PHE A 1 87 ? 10.297 -23.328 0.474 1 86.69 87 PHE A C 1
ATOM 675 O O . PHE A 1 87 ? 10.195 -22.641 1.484 1 86.69 87 PHE A O 1
ATOM 682 N N . THR A 1 88 ? 9.297 -23.703 -0.271 1 85.31 88 THR A N 1
ATOM 683 C CA . THR A 1 88 ? 7.91 -23.406 0.079 1 85.31 88 THR A CA 1
ATOM 684 C C . THR A 1 88 ? 7.695 -21.906 0.221 1 85.31 88 THR A C 1
ATOM 686 O O . THR A 1 88 ? 7.105 -21.438 1.202 1 85.31 88 THR A O 1
ATOM 689 N N . ILE A 1 89 ? 8.32 -21.219 -0.771 1 82.5 89 ILE A N 1
ATOM 690 C CA . ILE A 1 89 ? 8.156 -19.766 -0.789 1 82.5 89 ILE A CA 1
ATOM 691 C C . ILE A 1 89 ? 7.23 -19.359 -1.934 1 82.5 89 ILE A C 1
ATOM 693 O O . ILE A 1 89 ? 7.188 -20.031 -2.969 1 82.5 89 ILE A O 1
ATOM 697 N N . SER A 1 90 ? 6.496 -18.391 -1.68 1 84.19 90 SER A N 1
ATOM 698 C CA . SER A 1 90 ? 5.578 -17.891 -2.699 1 84.19 90 SER A CA 1
ATOM 699 C C . SER A 1 90 ? 6.273 -16.922 -3.643 1 84.19 90 SER A C 1
ATOM 701 O O . SER A 1 90 ? 6.949 -15.984 -3.197 1 84.19 90 SER A O 1
ATOM 703 N N . PRO A 1 91 ? 6.172 -17.234 -4.949 1 89.38 91 PRO A N 1
ATOM 704 C CA . PRO A 1 91 ? 6.73 -16.25 -5.883 1 89.38 91 PRO A CA 1
ATOM 705 C C . PRO A 1 91 ? 6.055 -14.891 -5.781 1 89.38 91 PRO A C 1
ATOM 707 O O . PRO A 1 91 ? 4.969 -14.773 -5.203 1 89.38 91 PRO A O 1
ATOM 710 N N . LYS A 1 92 ? 6.672 -13.883 -6.387 1 90.81 92 LYS A N 1
ATOM 711 C CA . LYS A 1 92 ? 6.125 -12.523 -6.371 1 90.81 92 LYS A CA 1
ATOM 712 C C . LYS A 1 92 ? 5.012 -12.367 -7.402 1 90.81 92 LYS A C 1
ATOM 714 O O . LYS A 1 92 ? 4.152 -11.5 -7.262 1 90.81 92 LYS A O 1
ATOM 719 N N . ILE A 1 93 ? 5.129 -13.211 -8.398 1 95.44 93 ILE A N 1
ATOM 720 C CA . ILE A 1 93 ? 4.094 -13.164 -9.422 1 95.44 93 ILE A CA 1
ATOM 721 C C . ILE A 1 93 ? 3.107 -14.312 -9.211 1 95.44 93 ILE A C 1
ATOM 723 O O . ILE A 1 93 ? 3.512 -15.469 -9.07 1 95.44 93 ILE A O 1
ATOM 727 N N . ARG A 1 94 ? 1.845 -13.953 -9.133 1 94.75 94 ARG A N 1
ATOM 728 C CA . ARG A 1 94 ? 0.773 -14.914 -8.93 1 94.75 94 ARG A CA 1
ATOM 729 C C . ARG A 1 94 ? -0.334 -14.734 -9.961 1 94.75 94 ARG A C 1
ATOM 731 O O . ARG A 1 94 ? -0.343 -13.75 -10.703 1 94.75 94 ARG A O 1
ATOM 738 N N . ILE A 1 95 ? -1.153 -15.727 -9.922 1 95.25 95 ILE A N 1
ATOM 739 C CA . ILE A 1 95 ? -2.369 -15.672 -10.727 1 95.25 95 ILE A CA 1
ATOM 740 C C . ILE A 1 95 ? -3.562 -15.328 -9.836 1 95.25 95 ILE A C 1
ATOM 742 O O . ILE A 1 95 ? -3.934 -16.109 -8.961 1 95.25 95 ILE A O 1
ATOM 746 N N . ALA A 1 96 ? -4.238 -14.32 -10.125 1 95.25 96 ALA A N 1
ATOM 747 C CA . ALA A 1 96 ? -5.246 -13.75 -9.242 1 95.25 96 ALA A CA 1
ATOM 748 C C . ALA A 1 96 ? -6.324 -14.781 -8.906 1 95.25 96 ALA A C 1
ATOM 750 O O . ALA A 1 96 ? -6.633 -15 -7.73 1 95.25 96 ALA A O 1
ATOM 751 N N . PRO A 1 97 ? -6.891 -15.453 -9.828 1 94.38 97 PRO A N 1
ATOM 752 C CA . PRO A 1 97 ? -7.98 -16.375 -9.523 1 94.38 97 PRO A CA 1
ATOM 753 C C . PRO A 1 97 ? -7.523 -17.562 -8.68 1 94.38 97 PRO A C 1
ATOM 755 O O . PRO A 1 97 ? -8.352 -18.297 -8.133 1 94.38 97 PRO A O 1
ATOM 758 N N . MET A 1 98 ? -6.25 -17.734 -8.57 1 92.12 98 MET A N 1
ATOM 759 C CA . MET A 1 98 ? -5.742 -18.906 -7.875 1 92.12 98 MET A CA 1
ATOM 760 C C . MET A 1 98 ? -5.18 -18.531 -6.504 1 92.12 98 MET A C 1
ATOM 762 O O . MET A 1 98 ? -4.852 -19.406 -5.703 1 92.12 98 MET A O 1
ATOM 766 N N . MET A 1 99 ? -5.148 -17.344 -6.262 1 92.44 99 MET A N 1
ATOM 767 C CA . MET A 1 99 ? -4.445 -16.906 -5.059 1 92.44 99 MET A CA 1
ATOM 768 C C . MET A 1 99 ? -5.418 -16.719 -3.896 1 92.44 99 MET A C 1
ATOM 770 O O . MET A 1 99 ? -6.465 -16.094 -4.051 1 92.44 99 MET A O 1
ATOM 774 N N . LEU A 1 100 ? -5.023 -17.234 -2.768 1 93.12 100 LEU A N 1
ATOM 775 C CA . LEU A 1 100 ? -5.711 -16.969 -1.506 1 93.12 100 LEU A CA 1
ATOM 776 C C . LEU A 1 100 ? -4.945 -15.953 -0.673 1 93.12 100 LEU A C 1
ATOM 778 O O . LEU A 1 100 ? -3.711 -15.914 -0.707 1 93.12 100 LEU A O 1
ATOM 782 N N . ILE A 1 101 ? -5.707 -15.219 0.059 1 94 101 ILE A N 1
ATOM 783 C CA . ILE A 1 101 ? -5.098 -14.25 0.959 1 94 101 ILE A CA 1
ATOM 784 C C . ILE A 1 101 ? -4.586 -14.953 2.211 1 94 101 ILE A C 1
ATOM 786 O O . ILE A 1 101 ? -5.348 -15.633 2.908 1 94 101 ILE A O 1
ATOM 790 N N . LYS A 1 102 ? -3.316 -14.789 2.471 1 90.81 102 LYS A N 1
ATOM 791 C CA . LYS A 1 102 ? -2.732 -15.523 3.588 1 90.81 102 LYS A CA 1
ATOM 792 C C . LYS A 1 102 ? -2.195 -14.57 4.652 1 90.81 102 LYS A C 1
ATOM 794 O O . LYS A 1 102 ? -1.705 -15.016 5.695 1 90.81 102 LYS A O 1
ATOM 799 N N . GLY A 1 103 ? -2.238 -13.352 4.387 1 91.62 103 GLY A N 1
ATOM 800 C CA . GLY A 1 103 ? -1.735 -12.32 5.281 1 91.62 103 GLY A CA 1
ATOM 801 C C . GLY A 1 103 ? -1.803 -10.922 4.688 1 91.62 103 GLY A C 1
ATOM 802 O O . GLY A 1 103 ? -2.547 -10.688 3.732 1 91.62 103 GLY A O 1
ATOM 803 N N . ASP A 1 104 ? -1.094 -10.008 5.32 1 92.88 104 ASP A N 1
ATOM 804 C CA . ASP A 1 104 ? -1.045 -8.641 4.809 1 92.88 104 ASP A CA 1
ATOM 805 C C . ASP A 1 104 ? -0.221 -8.562 3.527 1 92.88 104 ASP A C 1
ATOM 807 O O . ASP A 1 104 ? 0.969 -8.883 3.527 1 92.88 104 ASP A O 1
ATOM 811 N N . ILE A 1 105 ? -0.861 -8.094 2.463 1 94.19 105 ILE A N 1
ATOM 812 C CA . ILE A 1 105 ? -0.157 -8.125 1.186 1 94.19 105 ILE A CA 1
ATOM 813 C C . ILE A 1 105 ? -0.459 -6.855 0.394 1 94.19 105 ILE A C 1
ATOM 815 O O . ILE A 1 105 ? -1.499 -6.223 0.596 1 94.19 105 ILE A O 1
ATOM 819 N N . LEU A 1 106 ? 0.47 -6.488 -0.391 1 95.88 106 LEU A N 1
ATOM 820 C CA . LEU A 1 106 ? 0.3 -5.484 -1.435 1 95.88 106 LEU A CA 1
ATOM 821 C C . LEU A 1 106 ? 0.178 -6.141 -2.807 1 95.88 106 LEU A C 1
ATOM 823 O O . LEU A 1 106 ? 0.953 -7.039 -3.141 1 95.88 106 LEU A O 1
ATOM 827 N N . VAL A 1 107 ? -0.753 -5.719 -3.566 1 96.5 107 VAL A N 1
ATOM 828 C CA . VAL A 1 107 ? -1.032 -6.34 -4.855 1 96.5 107 VAL A CA 1
ATOM 829 C C . VAL A 1 107 ? -1.031 -5.277 -5.953 1 96.5 107 VAL A C 1
ATOM 831 O O . VAL A 1 107 ? -1.626 -4.211 -5.793 1 96.5 107 VAL A O 1
ATOM 834 N N . LYS A 1 108 ? -0.367 -5.52 -7.012 1 95.75 108 LYS A N 1
ATOM 835 C CA . LYS A 1 108 ? -0.354 -4.656 -8.188 1 95.75 108 LYS A CA 1
ATOM 836 C C . LYS A 1 108 ? -0.491 -5.469 -9.469 1 95.75 108 LYS A C 1
ATOM 838 O O . LYS A 1 108 ? -0.145 -6.652 -9.5 1 95.75 108 LYS A O 1
ATOM 843 N N . PRO A 1 109 ? -1.003 -4.859 -10.5 1 95.62 109 PRO A N 1
ATOM 844 C CA . PRO A 1 109 ? -1.064 -5.598 -11.766 1 95.62 109 PRO A CA 1
ATOM 845 C C . PRO A 1 109 ? 0.316 -5.977 -12.297 1 95.62 109 PRO A C 1
ATOM 847 O O . PRO A 1 109 ? 1.295 -5.27 -12.039 1 95.62 109 PRO A O 1
ATOM 850 N N . TYR A 1 110 ? 0.335 -7.074 -12.891 1 95.06 110 TYR A N 1
ATOM 851 C CA . TYR A 1 110 ? 1.555 -7.52 -13.555 1 95.06 110 TYR A CA 1
ATOM 852 C C . TYR A 1 110 ? 1.302 -7.793 -15.031 1 95.06 110 TYR A C 1
ATOM 854 O O . TYR A 1 110 ? 0.385 -8.539 -15.383 1 95.06 110 TYR A O 1
ATOM 862 N N . ILE A 1 111 ? 2.068 -7.141 -15.867 1 89.94 111 ILE A N 1
ATOM 863 C CA . ILE A 1 111 ? 1.978 -7.363 -17.312 1 89.94 111 ILE A CA 1
ATOM 864 C C . ILE A 1 111 ? 3.25 -8.047 -17.812 1 89.94 111 ILE A C 1
ATOM 866 O O . ILE A 1 111 ? 4.359 -7.621 -17.469 1 89.94 111 ILE A O 1
ATOM 870 N N . LEU A 1 112 ? 3.043 -9.102 -18.484 1 87.88 112 LEU A N 1
ATOM 871 C CA . LEU A 1 112 ? 4.176 -9.844 -19.031 1 87.88 112 LEU A CA 1
ATOM 872 C C . LEU A 1 112 ? 5.004 -8.961 -19.953 1 87.88 112 LEU A C 1
ATOM 874 O O . LEU A 1 112 ? 4.453 -8.148 -20.703 1 87.88 112 LEU A O 1
ATOM 878 N N . LYS A 1 113 ? 6.316 -8.875 -19.734 1 73.44 113 LYS A N 1
ATOM 879 C CA . LYS A 1 113 ? 7.223 -8.133 -20.609 1 73.44 113 LYS A CA 1
ATOM 880 C C . LYS A 1 113 ? 7.449 -8.867 -21.922 1 73.44 113 LYS A C 1
ATOM 882 O O . LYS A 1 113 ? 7.484 -10.102 -21.953 1 73.44 113 LYS A O 1
ATOM 887 N N . MET B 1 1 ? 11.469 0.064 13.023 1 89.94 1 MET B N 1
ATOM 888 C CA . MET B 1 1 ? 11.297 0.416 11.617 1 89.94 1 MET B CA 1
ATOM 889 C C . MET B 1 1 ? 9.82 0.412 11.234 1 89.94 1 MET B C 1
ATOM 891 O O . MET B 1 1 ? 9.008 -0.264 11.867 1 89.94 1 MET B O 1
ATOM 895 N N . ALA B 1 2 ? 9.516 1.396 10.469 1 92.19 2 ALA B N 1
ATOM 896 C CA . ALA B 1 2 ? 8.141 1.495 9.977 1 92.19 2 ALA B CA 1
ATOM 897 C C . ALA B 1 2 ? 8.07 1.216 8.477 1 92.19 2 ALA B C 1
ATOM 899 O O . ALA B 1 2 ? 9.031 1.463 7.75 1 92.19 2 ALA B O 1
ATOM 900 N N . LYS B 1 3 ? 6.992 0.636 8.031 1 93.94 3 LYS B N 1
ATOM 901 C CA . LYS B 1 3 ? 6.75 0.456 6.605 1 93.94 3 LYS B CA 1
ATOM 902 C C . LYS B 1 3 ? 5.988 1.643 6.023 1 93.94 3 LYS B C 1
ATOM 904 O O . LYS B 1 3 ? 4.945 2.035 6.547 1 93.94 3 LYS B O 1
ATOM 909 N N . VAL B 1 4 ? 6.496 2.148 4.98 1 96.12 4 VAL B N 1
ATOM 910 C CA . VAL B 1 4 ? 5.855 3.25 4.27 1 96.12 4 VAL B CA 1
ATOM 911 C C . VAL B 1 4 ? 5.5 2.812 2.852 1 96.12 4 VAL B C 1
ATOM 913 O O . VAL B 1 4 ? 6.363 2.355 2.1 1 96.12 4 VAL B O 1
ATOM 916 N N . ILE B 1 5 ? 4.309 2.957 2.525 1 96.94 5 ILE B N 1
ATOM 917 C CA . ILE B 1 5 ? 3.844 2.588 1.192 1 96.94 5 ILE B CA 1
ATOM 918 C C . ILE B 1 5 ? 3.48 3.846 0.407 1 96.94 5 ILE B C 1
ATOM 920 O O . ILE B 1 5 ? 2.531 4.551 0.756 1 96.94 5 ILE B O 1
ATOM 924 N N . PHE B 1 6 ? 4.219 4.074 -0.63 1 97.06 6 PHE B N 1
ATOM 925 C CA . PHE B 1 6 ? 3.91 5.184 -1.527 1 97.06 6 PHE B CA 1
ATOM 926 C C . PHE B 1 6 ? 3.01 4.719 -2.668 1 97.06 6 PHE B C 1
ATOM 928 O O . PHE B 1 6 ? 3.324 3.746 -3.355 1 97.06 6 PHE B O 1
ATOM 935 N N . MET B 1 7 ? 1.984 5.43 -2.791 1 96.12 7 MET B N 1
ATOM 936 C CA . MET B 1 7 ? 1.007 5.023 -3.797 1 96.12 7 MET B CA 1
ATOM 937 C C . MET B 1 7 ? 0.604 6.203 -4.672 1 96.12 7 MET B C 1
ATOM 939 O O . MET B 1 7 ? 0.31 7.289 -4.164 1 96.12 7 MET B O 1
ATOM 943 N N . HIS B 1 8 ? 0.617 6.059 -6.004 1 95.31 8 HIS B N 1
ATOM 944 C CA . HIS B 1 8 ? 0.115 6.992 -7.008 1 95.31 8 HIS B CA 1
ATOM 945 C C . HIS B 1 8 ? 1.033 8.203 -7.148 1 95.31 8 HIS B C 1
ATOM 947 O O . HIS B 1 8 ? 0.583 9.289 -7.512 1 95.31 8 HIS B O 1
ATOM 953 N N . PHE B 1 9 ? 2.244 7.984 -6.781 1 94.81 9 PHE B N 1
ATOM 954 C CA . PHE B 1 9 ? 3.246 9.008 -7.059 1 94.81 9 PHE B CA 1
ATOM 955 C C . PHE B 1 9 ? 3.918 8.758 -8.406 1 94.81 9 PHE B C 1
ATOM 957 O O . PHE B 1 9 ? 4.059 9.672 -9.211 1 94.81 9 PHE B O 1
ATOM 964 N N . ASP B 1 10 ? 4.34 7.559 -8.523 1 93.88 10 ASP B N 1
ATOM 965 C CA . ASP B 1 10 ? 5.062 7.125 -9.719 1 93.88 10 ASP B CA 1
ATOM 966 C C . ASP B 1 10 ? 5.004 5.605 -9.875 1 93.88 10 ASP B C 1
ATOM 968 O O . ASP B 1 10 ? 5.109 4.871 -8.891 1 93.88 10 ASP B O 1
ATOM 972 N N . THR B 1 11 ? 4.844 5.18 -11.086 1 90.06 11 THR B N 1
ATOM 973 C CA . THR B 1 11 ? 4.672 3.75 -11.32 1 90.06 11 THR B CA 1
ATOM 974 C C . THR B 1 11 ? 5.941 2.984 -10.961 1 90.06 11 THR B C 1
ATOM 976 O O . THR B 1 11 ? 5.883 1.81 -10.594 1 90.06 11 THR B O 1
ATOM 979 N N . VAL B 1 12 ? 7.062 3.621 -11.023 1 91.56 12 VAL B N 1
ATOM 980 C CA . VAL B 1 12 ? 8.352 2.967 -10.836 1 91.56 12 VAL B CA 1
ATOM 981 C C . VAL B 1 12 ? 8.734 3.004 -9.359 1 91.56 12 VAL B C 1
ATOM 983 O O . VAL B 1 12 ? 9.234 2.014 -8.812 1 91.56 12 VAL B O 1
ATOM 986 N N . THR B 1 13 ? 8.391 4.039 -8.648 1 94.94 13 THR B N 1
ATOM 987 C CA . THR B 1 13 ? 8.891 4.238 -7.297 1 94.94 13 THR B CA 1
ATOM 988 C C . THR B 1 13 ? 7.824 3.893 -6.266 1 94.94 13 THR B C 1
ATOM 990 O O . THR B 1 13 ? 8.125 3.727 -5.082 1 94.94 13 THR B O 1
ATOM 993 N N . ASP B 1 14 ? 6.594 3.766 -6.723 1 95.12 14 ASP B N 1
ATOM 994 C CA . ASP B 1 14 ? 5.547 3.34 -5.797 1 95.12 14 ASP B CA 1
ATOM 995 C C . ASP B 1 14 ? 5.836 1.949 -5.242 1 95.12 14 ASP B C 1
ATOM 997 O O . ASP B 1 14 ? 6.211 1.042 -5.984 1 95.12 14 ASP B O 1
ATOM 1001 N N . GLY B 1 15 ? 5.758 1.8 -3.984 1 94.19 15 GLY B N 1
ATOM 1002 C CA . GLY B 1 15 ? 6.047 0.523 -3.352 1 94.19 15 GLY B CA 1
ATOM 1003 C C . GLY B 1 15 ? 6.238 0.632 -1.851 1 94.19 15 GLY B C 1
ATOM 1004 O O . GLY B 1 15 ? 5.781 1.592 -1.229 1 94.19 15 GLY B O 1
ATOM 1005 N N . ILE B 1 16 ? 6.805 -0.484 -1.317 1 94.56 16 ILE B N 1
ATOM 1006 C CA . ILE B 1 16 ? 6.988 -0.58 0.126 1 94.56 16 ILE B CA 1
ATOM 1007 C C . ILE B 1 16 ? 8.43 -0.23 0.488 1 94.56 16 ILE B C 1
ATOM 1009 O O . ILE B 1 16 ? 9.367 -0.772 -0.094 1 94.56 16 ILE B O 1
ATOM 1013 N N . TYR B 1 17 ? 8.516 0.631 1.485 1 95.75 17 TYR B N 1
ATOM 1014 C CA . TYR B 1 17 ? 9.836 1.034 1.961 1 95.75 17 TYR B CA 1
ATOM 1015 C C . TYR B 1 17 ? 9.914 0.961 3.48 1 95.75 17 TYR B C 1
ATOM 1017 O O . TYR B 1 17 ? 8.93 1.228 4.172 1 95.75 17 TYR B O 1
ATOM 1025 N N . ASN B 1 18 ? 11.094 0.664 3.936 1 94.12 18 ASN B N 1
ATOM 1026 C CA . ASN B 1 18 ? 11.352 0.707 5.371 1 94.12 18 ASN B CA 1
ATOM 1027 C C . ASN B 1 18 ? 11.938 2.049 5.797 1 94.12 18 ASN B C 1
ATOM 1029 O O . ASN B 1 18 ? 12.797 2.602 5.105 1 94.12 18 ASN B O 1
ATOM 1033 N N . ALA B 1 19 ? 11.352 2.549 6.871 1 95.38 19 ALA B N 1
ATOM 1034 C CA . ALA B 1 19 ? 11.812 3.84 7.375 1 95.38 19 ALA B CA 1
ATOM 1035 C C . ALA B 1 19 ? 11.992 3.803 8.891 1 95.38 19 ALA B C 1
ATOM 1037 O O . ALA B 1 19 ? 11.344 3.01 9.578 1 95.38 19 ALA B O 1
ATOM 1038 N N . LYS B 1 20 ? 12.93 4.648 9.32 1 95.12 20 LYS B N 1
ATOM 1039 C CA . LYS B 1 20 ? 13.07 4.832 10.766 1 95.12 20 LYS B CA 1
ATOM 1040 C C . LYS B 1 20 ? 11.898 5.625 11.336 1 95.12 20 LYS B C 1
ATOM 1042 O O . LYS B 1 20 ? 11.469 6.621 10.75 1 95.12 20 LYS B O 1
ATOM 1047 N N . ILE B 1 21 ? 11.398 5.137 12.422 1 93.5 21 ILE B N 1
ATOM 1048 C CA . ILE B 1 21 ? 10.352 5.875 13.109 1 93.5 21 ILE B CA 1
ATOM 1049 C C . ILE B 1 21 ? 10.891 7.219 13.594 1 93.5 21 ILE B C 1
ATOM 1051 O O . ILE B 1 21 ? 11.977 7.281 14.172 1 93.5 21 ILE B O 1
ATOM 1055 N N . GLY B 1 22 ? 10.188 8.266 13.297 1 93.75 22 GLY B N 1
ATOM 1056 C CA . GLY B 1 22 ? 10.609 9.602 13.688 1 93.75 22 GLY B CA 1
ATOM 1057 C C . GLY B 1 22 ? 11.312 10.352 12.578 1 93.75 22 GLY B C 1
ATOM 1058 O O . GLY B 1 22 ? 11.648 11.531 12.727 1 93.75 22 GLY B O 1
ATOM 1059 N N . GLU B 1 23 ? 11.57 9.719 11.523 1 95 23 GLU B N 1
ATOM 1060 C CA . GLU B 1 23 ? 12.234 10.398 10.414 1 95 23 GLU B CA 1
ATOM 1061 C C . GLU B 1 23 ? 11.227 11.148 9.547 1 95 23 GLU B C 1
ATOM 1063 O O . GLU B 1 23 ? 10.078 10.727 9.414 1 95 23 GLU B O 1
ATOM 1068 N N . PRO B 1 24 ? 11.672 12.25 8.969 1 95.44 24 PRO B N 1
ATOM 1069 C CA . PRO B 1 24 ? 10.789 12.977 8.062 1 95.44 24 PRO B CA 1
ATOM 1070 C C . PRO B 1 24 ? 10.461 12.18 6.801 1 95.44 24 PRO B C 1
ATOM 1072 O O . PRO B 1 24 ? 11.352 11.594 6.184 1 95.44 24 PRO B O 1
ATOM 1075 N N . ILE B 1 25 ? 9.273 12.203 6.383 1 96.12 25 ILE B N 1
ATOM 1076 C CA . ILE B 1 25 ? 8.844 11.469 5.199 1 96.12 25 ILE B CA 1
ATOM 1077 C C . ILE B 1 25 ? 9.484 12.07 3.953 1 96.12 25 ILE B C 1
ATOM 1079 O O . ILE B 1 25 ? 9.758 11.359 2.984 1 96.12 25 ILE B O 1
ATOM 1083 N N . SER B 1 26 ? 9.711 13.352 3.984 1 95.88 26 SER B N 1
ATOM 1084 C CA . SER B 1 26 ? 10.352 14.047 2.869 1 95.88 26 SER B CA 1
ATOM 1085 C C . SER B 1 26 ? 11.75 13.5 2.602 1 95.88 26 SER B C 1
ATOM 1087 O O . SER B 1 26 ? 12.156 13.367 1.445 1 95.88 26 SER B O 1
ATOM 1089 N N . ARG B 1 27 ? 12.43 13.148 3.65 1 95.81 27 ARG B N 1
ATOM 1090 C CA . ARG B 1 27 ? 13.766 12.586 3.504 1 95.81 27 ARG B CA 1
ATOM 1091 C C . ARG B 1 27 ? 13.719 11.211 2.855 1 95.81 27 ARG B C 1
ATOM 1093 O O . ARG B 1 27 ? 14.484 10.922 1.934 1 95.81 27 ARG B O 1
ATOM 1100 N N . LEU B 1 28 ? 12.859 10.398 3.326 1 97.06 28 LEU B N 1
ATOM 1101 C CA . LEU B 1 28 ? 12.68 9.07 2.758 1 97.06 28 LEU B CA 1
ATOM 1102 C C . LEU B 1 28 ? 12.32 9.156 1.276 1 97.06 28 LEU B C 1
ATOM 1104 O O . LEU B 1 28 ? 12.898 8.438 0.453 1 97.06 28 LEU B O 1
ATOM 1108 N N . ALA B 1 29 ? 11.398 10.016 0.891 1 97.06 29 ALA B N 1
ATOM 1109 C CA . ALA B 1 29 ? 10.961 10.18 -0.492 1 97.06 29 ALA B CA 1
ATOM 1110 C C . ALA B 1 29 ? 12.125 10.594 -1.391 1 97.06 29 ALA B C 1
ATOM 1112 O O . ALA B 1 29 ? 12.289 10.055 -2.488 1 97.06 29 ALA B O 1
ATOM 1113 N N . LYS B 1 30 ? 12.836 11.492 -0.868 1 95.5 30 LYS B N 1
ATOM 1114 C CA . LYS B 1 30 ? 13.992 11.961 -1.618 1 95.5 30 LYS B CA 1
ATOM 1115 C C . LYS B 1 30 ? 15.016 10.844 -1.822 1 95.5 30 LYS B C 1
ATOM 1117 O O . LYS B 1 30 ? 15.531 10.664 -2.926 1 95.5 30 LYS B O 1
ATOM 1122 N N . GLU B 1 31 ? 15.273 10.109 -0.807 1 96.5 31 GLU B N 1
ATOM 1123 C CA . GLU B 1 31 ? 16.234 9.016 -0.848 1 96.5 31 GLU B CA 1
ATOM 1124 C C . GLU B 1 31 ? 15.812 7.941 -1.846 1 96.5 31 GLU B C 1
ATOM 1126 O O . GLU B 1 31 ? 16.656 7.336 -2.514 1 96.5 31 GLU B O 1
ATOM 1131 N N . LYS B 1 32 ? 14.508 7.715 -1.939 1 96.62 32 LYS B N 1
ATOM 1132 C CA . LYS B 1 32 ? 13.992 6.625 -2.768 1 96.62 32 LYS B CA 1
ATOM 1133 C C . LYS B 1 32 ? 13.57 7.137 -4.145 1 96.62 32 LYS B C 1
ATOM 1135 O O . LYS B 1 32 ? 13.172 6.352 -5.008 1 96.62 32 LYS B O 1
ATOM 1140 N N . GLY B 1 33 ? 13.625 8.43 -4.316 1 96 33 GLY B N 1
ATOM 1141 C CA . GLY B 1 33 ? 13.312 9.031 -5.602 1 96 33 GLY B CA 1
ATOM 1142 C C . GLY B 1 33 ? 11.82 9.195 -5.836 1 96 33 GLY B C 1
ATOM 1143 O O . GLY B 1 33 ? 11.367 9.234 -6.98 1 96 33 GLY B O 1
ATOM 1144 N N . VAL B 1 34 ? 11 9.156 -4.883 1 97.06 34 VAL B N 1
ATOM 1145 C CA . VAL B 1 34 ? 9.562 9.375 -5.004 1 97.06 34 VAL B CA 1
ATOM 1146 C C . VAL B 1 34 ? 9.281 10.859 -5.238 1 97.06 34 VAL B C 1
ATOM 1148 O O . VAL B 1 34 ? 9.805 11.719 -4.52 1 97.06 34 VAL B O 1
ATOM 1151 N N . PRO B 1 35 ? 8.508 11.242 -6.246 1 95.5 35 PRO B N 1
ATOM 1152 C CA . PRO B 1 35 ? 8.25 12.648 -6.559 1 95.5 35 PRO B CA 1
ATOM 1153 C C . PRO B 1 35 ? 7.285 13.305 -5.574 1 95.5 35 PRO B C 1
ATOM 1155 O O . PRO B 1 35 ? 6.238 13.82 -5.977 1 95.5 35 PRO B O 1
ATOM 1158 N N . LEU B 1 36 ? 7.562 13.266 -4.387 1 92.81 36 LEU B N 1
ATOM 1159 C CA . LEU B 1 36 ? 6.832 13.938 -3.318 1 92.81 36 LEU B CA 1
ATOM 1160 C C . LEU B 1 36 ? 7.305 15.383 -3.164 1 92.81 36 LEU B C 1
ATOM 1162 O O . LEU B 1 36 ? 8.492 15.633 -2.945 1 92.81 36 LEU B O 1
ATOM 1166 N N . ILE B 1 37 ? 6.473 16.359 -3.428 1 88.94 37 ILE B N 1
ATOM 1167 C CA . ILE B 1 37 ? 6.84 17.766 -3.311 1 88.94 37 ILE B CA 1
ATOM 1168 C C . ILE B 1 37 ? 6.969 18.156 -1.838 1 88.94 37 ILE B C 1
ATOM 1170 O O . ILE B 1 37 ? 5.984 18.109 -1.095 1 88.94 37 ILE B O 1
ATOM 1174 N N . SER B 1 38 ? 8.234 18.469 -1.384 1 89 38 SER B N 1
ATOM 1175 C CA . SER B 1 38 ? 8.414 18.766 0.036 1 89 38 SER B CA 1
ATOM 1176 C C . SER B 1 38 ? 9.352 19.938 0.245 1 89 38 SER B C 1
ATOM 1178 O O . SER B 1 38 ? 9.531 20.406 1.371 1 89 38 SER B O 1
ATOM 1180 N N . ASP B 1 39 ? 9.875 20.406 -0.782 1 81.12 39 ASP B N 1
ATOM 1181 C CA . ASP B 1 39 ? 10.852 21.484 -0.655 1 81.12 39 ASP B CA 1
ATOM 1182 C C . ASP B 1 39 ? 10.203 22.844 -0.946 1 81.12 39 ASP B C 1
ATOM 1184 O O . ASP B 1 39 ? 10.898 23.812 -1.219 1 81.12 39 ASP B O 1
ATOM 1188 N N . SER B 1 40 ? 8.969 22.891 -0.806 1 79.31 40 SER B N 1
ATOM 1189 C CA . SER B 1 40 ? 8.289 24.141 -1.13 1 79.31 40 SER B CA 1
ATOM 1190 C C . SER B 1 40 ? 7.539 24.688 0.076 1 79.31 40 SER B C 1
ATOM 1192 O O . SER B 1 40 ? 7.086 23.922 0.934 1 79.31 40 SER B O 1
ATOM 1194 N N . LYS B 1 41 ? 7.555 26.078 0.147 1 81.25 41 LYS B N 1
ATOM 1195 C CA . LYS B 1 41 ? 6.699 26.719 1.147 1 81.25 41 LYS B CA 1
ATOM 1196 C C . LYS B 1 41 ? 5.258 26.797 0.66 1 81.25 41 LYS B C 1
ATOM 1198 O O . LYS B 1 41 ? 4.375 27.25 1.398 1 81.25 41 LYS B O 1
ATOM 1203 N N . ASP B 1 42 ? 5.145 26.391 -0.531 1 91.06 42 ASP B N 1
ATOM 1204 C CA . ASP B 1 42 ? 3.773 26.234 -1.011 1 91.06 42 ASP B CA 1
ATOM 1205 C C . ASP B 1 42 ? 3.182 24.906 -0.56 1 91.06 42 ASP B C 1
ATOM 1207 O O . ASP B 1 42 ? 3.203 23.922 -1.309 1 91.06 42 ASP B O 1
ATOM 1211 N N . TYR B 1 43 ? 2.641 24.875 0.538 1 93.44 43 TYR B N 1
ATOM 1212 C CA . TYR B 1 43 ? 2.176 23.656 1.201 1 93.44 43 TYR B CA 1
ATOM 1213 C C . TYR B 1 43 ? 0.988 23.047 0.463 1 93.44 43 TYR B C 1
ATOM 1215 O O . TYR B 1 43 ? 0.684 21.859 0.629 1 93.44 43 TYR B O 1
ATOM 1223 N N . ALA B 1 44 ? 0.348 23.859 -0.376 1 91.56 44 ALA B N 1
ATOM 1224 C CA . ALA B 1 44 ? -0.784 23.359 -1.149 1 91.56 44 ALA B CA 1
ATOM 1225 C C . ALA B 1 44 ? -0.344 22.266 -2.111 1 91.56 44 ALA B C 1
ATOM 1227 O O . ALA B 1 44 ? -1.139 21.391 -2.471 1 91.56 44 ALA B O 1
ATOM 1228 N N . LYS B 1 45 ? 0.94 22.328 -2.42 1 92.12 45 LYS B N 1
ATOM 1229 C CA . LYS B 1 45 ? 1.461 21.375 -3.395 1 92.12 45 LYS B CA 1
ATOM 1230 C C . LYS B 1 45 ? 2.096 20.172 -2.701 1 92.12 45 LYS B C 1
ATOM 1232 O O . LYS B 1 45 ? 2.49 19.203 -3.359 1 92.12 45 LYS B O 1
ATOM 1237 N N . SE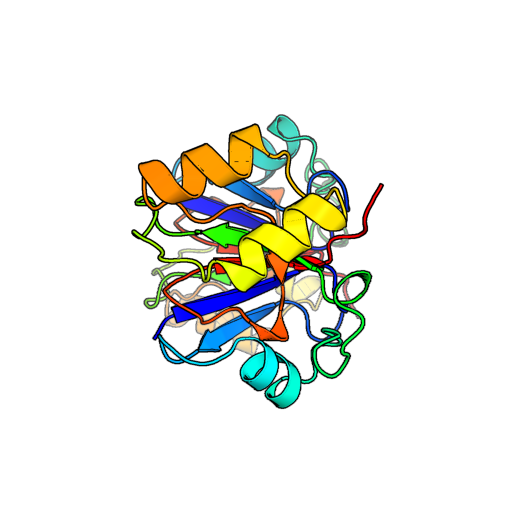R B 1 46 ? 2.111 20.156 -1.385 1 95.62 46 SER B N 1
ATOM 1238 C CA . SER B 1 46 ? 2.818 19.125 -0.645 1 95.62 46 SER B CA 1
ATOM 1239 C C . SER B 1 46 ? 1.865 18.328 0.25 1 95.62 46 SER B C 1
ATOM 1241 O O . SER B 1 46 ? 2.293 17.703 1.218 1 95.62 46 SER B O 1
ATOM 1243 N N . LEU B 1 47 ? 0.635 18.5 -0.098 1 95.62 47 LEU B N 1
ATOM 1244 C CA . LEU B 1 47 ? -0.366 17.797 0.69 1 95.62 47 LEU B CA 1
ATOM 1245 C C . LEU B 1 47 ? -0.345 16.297 0.377 1 95.62 47 LEU B C 1
ATOM 1247 O O . LEU B 1 47 ? -0.195 15.906 -0.782 1 95.62 47 LEU B O 1
ATOM 1251 N N . ILE B 1 48 ? -0.517 15.508 1.405 1 96.56 48 ILE B N 1
ATOM 1252 C CA . ILE B 1 48 ? -0.554 14.055 1.232 1 96.56 48 ILE B CA 1
ATOM 1253 C C . ILE B 1 48 ? -1.693 13.469 2.061 1 96.56 48 ILE B C 1
ATOM 1255 O O . ILE B 1 48 ? -2.117 14.062 3.055 1 96.56 48 ILE B O 1
ATOM 1259 N N . TYR B 1 49 ? -2.211 12.469 1.564 1 95.88 49 TYR B N 1
ATOM 1260 C CA . TYR B 1 49 ? -3.156 11.625 2.285 1 95.88 49 TYR B CA 1
ATOM 1261 C C . TYR B 1 49 ? -2.439 10.461 2.967 1 95.88 49 TYR B C 1
ATOM 1263 O O . TYR B 1 49 ? -1.632 9.773 2.342 1 95.88 49 TYR B O 1
ATOM 1271 N N . VAL B 1 50 ? -2.725 10.273 4.25 1 94.75 50 VAL B N 1
ATOM 1272 C CA . VAL B 1 50 ? -1.998 9.266 5.023 1 94.75 50 VAL B CA 1
ATOM 1273 C C . VAL B 1 50 ? -2.986 8.328 5.703 1 94.75 50 VAL B C 1
ATOM 1275 O O . VAL B 1 50 ? -3.947 8.773 6.336 1 94.75 50 VAL B O 1
ATOM 1278 N N . GLU B 1 51 ? -2.693 7.078 5.551 1 91.81 51 GLU B N 1
ATOM 1279 C CA . GLU B 1 51 ? -3.482 6.051 6.223 1 91.81 51 GLU B CA 1
ATOM 1280 C C . GLU B 1 51 ? -2.598 5.137 7.062 1 91.81 51 GLU B C 1
ATOM 1282 O O . GLU B 1 51 ? -1.623 4.574 6.555 1 91.81 51 GLU B O 1
ATOM 1287 N N . ASN B 1 52 ? -2.947 4.949 8.258 1 90 52 ASN B N 1
ATOM 1288 C CA . ASN B 1 52 ? -2.189 4.074 9.148 1 90 52 ASN B CA 1
ATOM 1289 C C . ASN B 1 52 ? -2.508 2.604 8.891 1 90 52 ASN B C 1
ATOM 1291 O O . ASN B 1 52 ? -3.676 2.225 8.789 1 90 52 ASN B O 1
ATOM 1295 N N . LEU B 1 53 ? -1.53 1.832 8.875 1 88.38 53 LEU B N 1
ATOM 1296 C CA . LEU B 1 53 ? -1.706 0.405 8.625 1 88.38 53 LEU B CA 1
ATOM 1297 C C . LEU B 1 53 ? -1.89 -0.357 9.938 1 88.38 53 LEU B C 1
ATOM 1299 O O . LEU B 1 53 ? -2.35 -1.501 9.938 1 88.38 53 LEU B O 1
ATOM 1303 N N . ALA B 1 54 ? -1.471 0.282 11 1 80.5 54 ALA B N 1
ATOM 1304 C CA . ALA B 1 54 ? -1.648 -0.363 12.305 1 80.5 54 ALA B CA 1
ATOM 1305 C C . ALA B 1 54 ? -3.105 -0.305 12.75 1 80.5 54 ALA B C 1
ATOM 1307 O O . ALA B 1 54 ? -3.855 0.583 12.328 1 80.5 54 ALA B O 1
ATOM 1308 N N . ASP B 1 55 ? -3.531 -1.262 13.367 1 73.56 55 ASP B N 1
ATOM 1309 C CA . ASP B 1 55 ? -4.91 -1.339 13.844 1 73.56 55 ASP B CA 1
ATOM 1310 C C . ASP B 1 55 ? -5.219 -0.212 14.828 1 73.56 55 ASP B C 1
ATOM 1312 O O . ASP B 1 55 ? -6.359 0.241 14.922 1 73.56 55 ASP B O 1
ATOM 1316 N N . GLU B 1 56 ? -4.203 0.169 15.477 1 72.31 56 GLU B N 1
ATOM 1317 C CA . GLU B 1 56 ? -4.402 1.232 16.453 1 72.31 56 GLU B CA 1
ATOM 1318 C C . GLU B 1 56 ? -3.863 2.564 15.945 1 72.31 56 GLU B C 1
ATOM 1320 O O . GLU B 1 56 ? -2.768 2.619 15.383 1 72.31 56 GLU B O 1
ATOM 1325 N N . GLU B 1 57 ? -4.758 3.463 15.859 1 66.38 57 GLU B N 1
ATOM 1326 C CA . GLU B 1 57 ? -4.297 4.793 15.477 1 66.38 57 GLU B CA 1
ATOM 1327 C C . GLU B 1 57 ? -3.291 5.34 16.484 1 66.38 57 GLU B C 1
ATOM 1329 O O . GLU B 1 57 ? -3.564 5.375 17.688 1 66.38 57 GLU B O 1
ATOM 1334 N N . PRO B 1 58 ? -2.158 5.562 16.016 1 65.75 58 PRO B N 1
ATOM 1335 C CA . PRO B 1 58 ? -1.197 6.141 16.953 1 65.75 58 PRO B CA 1
ATOM 1336 C C . PRO B 1 58 ? -1.614 7.523 17.453 1 65.75 58 PRO B C 1
ATOM 1338 O O . PRO B 1 58 ? -2.275 8.273 16.734 1 65.75 58 PRO B O 1
ATOM 1341 N N . THR B 1 59 ? -1.453 7.695 18.719 1 71.38 59 THR B N 1
ATOM 1342 C CA . THR B 1 59 ? -1.568 9.062 19.219 1 71.38 59 THR B CA 1
ATOM 1343 C C . THR B 1 59 ? -0.562 9.977 18.531 1 71.38 59 THR B C 1
ATOM 1345 O O . THR B 1 59 ? 0.605 9.617 18.375 1 71.38 59 THR B O 1
ATOM 1348 N N . SER B 1 60 ? -1.116 10.844 17.688 1 71.25 60 SER B N 1
ATOM 1349 C CA . SER B 1 60 ? -0.19 11.727 16.984 1 71.25 60 SER B CA 1
ATOM 1350 C C . SER B 1 60 ? -0.408 13.188 17.375 1 71.25 60 SER B C 1
ATOM 1352 O O . SER B 1 60 ? -1.547 13.656 17.438 1 71.25 60 SER B O 1
ATOM 1354 N N . TYR B 1 61 ? 0.704 13.727 17.797 1 75 61 TYR B N 1
ATOM 1355 C CA . TYR B 1 61 ? 0.682 15.172 18.016 1 75 61 TYR B CA 1
ATOM 1356 C C . TYR B 1 61 ? 1.028 15.922 16.734 1 75 61 TYR B C 1
ATOM 1358 O O . TYR B 1 61 ? 1.976 15.562 16.031 1 75 61 TYR B O 1
ATOM 1366 N N . MET B 1 62 ? 0.102 16.719 16.375 1 80.06 62 MET B N 1
ATOM 1367 C CA . MET B 1 62 ? 0.36 17.594 15.234 1 80.06 62 MET B CA 1
ATOM 1368 C C . MET B 1 62 ? 0.697 19.016 15.703 1 80.06 62 MET B C 1
ATOM 1370 O O . MET B 1 62 ? 0.154 19.484 16.703 1 80.06 62 MET B O 1
ATOM 1374 N N . GLU B 1 63 ? 1.594 19.578 14.977 1 83.38 63 GLU B N 1
ATOM 1375 C CA . GLU B 1 63 ? 1.925 20.969 15.258 1 83.38 63 GLU B CA 1
ATOM 1376 C C . GLU B 1 63 ? 0.746 21.891 14.953 1 83.38 63 GLU B C 1
ATOM 1378 O O . GLU B 1 63 ? 0.072 21.719 13.93 1 83.38 63 GLU B O 1
ATOM 1383 N N . ASP B 1 64 ? 0.577 22.828 15.852 1 87.62 64 ASP B N 1
ATOM 1384 C CA . ASP B 1 64 ? -0.491 23.812 15.664 1 87.62 64 ASP B CA 1
ATOM 1385 C C . ASP B 1 64 ? -0.392 24.484 14.297 1 87.62 64 ASP B C 1
ATOM 1387 O O . ASP B 1 64 ? -1.406 24.688 13.633 1 87.62 64 ASP B O 1
ATOM 1391 N N . GLU B 1 65 ? 0.827 24.688 13.984 1 90.44 65 GLU B N 1
ATOM 1392 C CA . GLU B 1 65 ? 1.043 25.359 12.711 1 90.44 65 GLU B C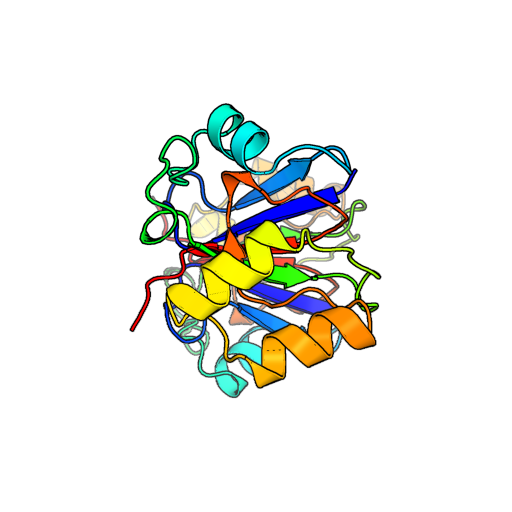A 1
ATOM 1393 C C . GLU B 1 65 ? 0.531 24.531 11.547 1 90.44 65 GLU B C 1
ATOM 1395 O O . GLU B 1 65 ? -0.074 25.047 10.609 1 90.44 65 GLU B O 1
ATOM 1400 N N . GLU B 1 66 ? 0.751 23.281 11.508 1 92.81 66 GLU B N 1
ATOM 1401 C CA . GLU B 1 66 ? 0.291 22.406 10.438 1 92.81 66 GLU B CA 1
ATOM 1402 C C . GLU B 1 66 ? -1.231 22.406 10.336 1 92.81 66 GLU B C 1
ATOM 1404 O O . GLU B 1 66 ? -1.785 22.531 9.242 1 92.81 66 GLU B O 1
ATOM 1409 N N . LEU B 1 67 ? -1.878 22.359 11.508 1 93.25 67 LEU B N 1
ATOM 1410 C CA . LEU B 1 67 ? -3.336 22.328 11.531 1 93.25 67 LEU B CA 1
ATOM 1411 C C . LEU B 1 67 ? -3.918 23.609 10.977 1 93.25 67 LEU B C 1
ATOM 1413 O O . LEU B 1 67 ? -4.887 23.578 10.211 1 93.25 67 LEU B O 1
ATOM 1417 N N . ASP B 1 68 ? -3.287 24.672 11.32 1 93.12 68 ASP B N 1
ATOM 1418 C CA . ASP B 1 68 ? -3.738 25.984 10.844 1 93.12 68 ASP B CA 1
ATOM 1419 C C . ASP B 1 68 ? -3.643 26.078 9.32 1 93.12 68 ASP B C 1
ATOM 1421 O O . ASP B 1 68 ? -4.566 26.547 8.664 1 93.12 68 ASP B O 1
ATOM 1425 N N . VAL B 1 69 ? -2.562 25.609 8.852 1 94 69 VAL B N 1
ATOM 1426 C CA . VAL B 1 69 ? -2.336 25.688 7.41 1 94 69 VAL B CA 1
ATOM 1427 C C . VAL B 1 69 ? -3.33 24.781 6.68 1 94 69 VAL B C 1
ATOM 1429 O O . VAL B 1 69 ? -3.891 25.172 5.652 1 94 69 VAL B O 1
ATOM 1432 N N . LEU B 1 70 ? -3.598 23.641 7.195 1 95.5 70 LEU B N 1
ATOM 1433 C CA . LEU B 1 70 ? -4.531 22.688 6.59 1 95.5 70 LEU B CA 1
ATOM 1434 C C . LEU B 1 70 ? -5.934 23.281 6.523 1 95.5 70 LEU B C 1
ATOM 1436 O O . LEU B 1 70 ? -6.633 23.125 5.516 1 95.5 70 LEU B O 1
ATOM 1440 N N . VAL B 1 71 ? -6.309 24 7.547 1 96.19 71 VAL B N 1
ATOM 1441 C CA . VAL B 1 71 ? -7.629 24.625 7.602 1 96.19 71 VAL B CA 1
ATOM 1442 C C . VAL B 1 71 ? -7.695 25.766 6.598 1 96.19 71 VAL B C 1
ATOM 1444 O O . VAL B 1 71 ? -8.672 25.906 5.859 1 96.19 71 VAL B O 1
ATOM 1447 N N . LYS B 1 72 ? -6.648 26.531 6.582 1 95 72 LYS B N 1
ATOM 1448 C CA . LYS B 1 72 ? -6.586 27.672 5.676 1 95 72 LYS B CA 1
ATOM 1449 C C . LYS B 1 72 ? -6.676 27.219 4.219 1 95 72 LYS B C 1
ATOM 1451 O O . LYS B 1 72 ? -7.297 27.906 3.395 1 95 72 LYS B O 1
ATOM 1456 N N . LEU B 1 73 ? -6.078 26.156 3.938 1 94.69 73 LEU B N 1
ATOM 1457 C CA . LEU B 1 73 ? -6.066 25.625 2.578 1 94.69 73 LEU B CA 1
ATOM 1458 C C . LEU B 1 73 ? -7.395 24.953 2.25 1 94.69 73 LEU B C 1
ATOM 1460 O O . LEU B 1 73 ? -7.684 24.672 1.084 1 94.69 73 LEU B O 1
ATOM 1464 N N . GLY B 1 74 ? -8.086 24.672 3.301 1 94.81 74 GLY B N 1
ATOM 1465 C CA . GLY B 1 74 ? -9.359 24 3.109 1 94.81 74 GLY B CA 1
ATOM 1466 C C . GLY B 1 74 ? -9.234 22.484 3.002 1 94.81 74 GLY B C 1
ATOM 1467 O O . GLY B 1 74 ? -10.133 21.812 2.49 1 94.81 74 GLY B O 1
ATOM 1468 N N . ALA B 1 75 ? -8.109 22 3.4 1 95.25 75 ALA B N 1
ATOM 1469 C CA . ALA B 1 75 ? -7.879 20.562 3.346 1 95.25 75 ALA B CA 1
ATOM 1470 C C . ALA B 1 75 ? -8.664 19.844 4.438 1 95.25 75 ALA B C 1
ATOM 1472 O O . ALA B 1 75 ? -9.07 18.688 4.258 1 95.25 75 ALA B O 1
ATOM 1473 N N . ILE B 1 76 ? -8.82 20.453 5.582 1 94.69 76 ILE B N 1
ATOM 1474 C CA . ILE B 1 76 ? -9.664 19.969 6.668 1 94.69 76 ILE B CA 1
ATOM 1475 C C . ILE B 1 76 ? -10.508 21.125 7.223 1 94.69 76 ILE B C 1
ATOM 1477 O O . ILE B 1 76 ? -10.164 22.297 7.047 1 94.69 76 ILE B O 1
ATOM 1481 N N . SER B 1 77 ? -11.594 20.781 7.805 1 95.25 77 SER B N 1
ATOM 1482 C CA . SER B 1 77 ? -12.445 21.812 8.398 1 95.25 77 SER B CA 1
ATOM 1483 C C . SER B 1 77 ? -11.93 22.219 9.773 1 95.25 77 SER B C 1
ATOM 1485 O O . SER B 1 77 ? -11.156 21.5 10.398 1 95.25 77 SER B O 1
ATOM 1487 N N . SER B 1 78 ? -12.383 23.375 10.195 1 94.69 78 SER B N 1
ATOM 1488 C CA . SER B 1 78 ? -12.031 23.844 11.531 1 94.69 78 SER B CA 1
ATOM 1489 C C . SER B 1 78 ? -12.5 22.859 12.602 1 94.69 78 SER B C 1
ATOM 1491 O O . SER B 1 78 ? -11.828 22.672 13.617 1 94.69 78 SER B O 1
ATOM 1493 N N . GLU B 1 79 ? -13.617 22.297 12.383 1 95.06 79 GLU B N 1
ATOM 1494 C CA . GLU B 1 79 ? -14.172 21.328 13.32 1 95.06 79 GLU B CA 1
ATOM 1495 C C . GLU B 1 79 ? -13.297 20.094 13.414 1 95.06 79 GLU B C 1
ATOM 1497 O O . GLU B 1 79 ? -13.047 19.578 14.508 1 95.06 79 GLU B O 1
ATOM 1502 N N . GLU B 1 80 ? -12.867 19.641 12.258 1 92.25 80 GLU B N 1
ATOM 1503 C CA . GLU B 1 80 ? -11.992 18.484 12.227 1 92.25 80 GLU B CA 1
ATOM 1504 C C . GLU B 1 80 ? -10.664 18.766 12.93 1 92.25 80 GLU B C 1
ATOM 1506 O O . GLU B 1 80 ? -10.148 17.922 13.664 1 92.25 80 GLU B O 1
ATOM 1511 N N . ALA B 1 81 ? -10.141 19.906 12.625 1 93 81 ALA B N 1
ATOM 1512 C CA . ALA B 1 81 ? -8.898 20.312 13.273 1 93 81 ALA B CA 1
ATOM 1513 C C . ALA B 1 81 ? -9.031 20.312 14.789 1 93 81 ALA B C 1
ATOM 1515 O O . ALA B 1 81 ? -8.141 19.844 15.5 1 93 81 ALA B O 1
ATOM 1516 N N . LEU B 1 82 ? -10.117 20.797 15.305 1 90.94 82 LEU B N 1
ATOM 1517 C CA . LEU B 1 82 ? -10.383 20.844 16.734 1 90.94 82 LEU B CA 1
ATOM 1518 C C . LEU B 1 82 ? -10.469 19.438 17.312 1 90.94 82 LEU B C 1
ATOM 1520 O O . LEU B 1 82 ? -9.953 19.172 18.406 1 90.94 82 LEU B O 1
ATOM 1524 N N . GLN B 1 83 ? -11.062 18.578 16.641 1 89.81 83 GLN B N 1
ATOM 1525 C CA . GLN B 1 83 ? -11.164 17.188 17.062 1 89.81 83 GLN B CA 1
ATOM 1526 C C . GLN B 1 83 ? -9.789 16.531 17.141 1 89.81 83 GLN B C 1
ATOM 1528 O O . GLN B 1 83 ? -9.5 15.789 18.094 1 89.81 83 GLN B O 1
ATOM 1533 N N . CYS B 1 84 ? -9.062 16.781 16.109 1 88.56 84 CYS B N 1
ATOM 1534 C CA . CYS B 1 84 ? -7.703 16.234 16.094 1 88.56 84 CYS B CA 1
ATOM 1535 C C . CYS B 1 84 ? -6.918 16.703 17.312 1 88.56 84 CYS B C 1
ATOM 1537 O O . CYS B 1 84 ? -6.188 15.914 17.922 1 88.56 84 CYS B O 1
ATOM 1539 N N . GLN B 1 85 ? -7.023 17.891 17.641 1 86.88 85 GLN B N 1
ATOM 1540 C CA . GLN B 1 85 ? -6.316 18.469 18.781 1 86.88 85 GLN B CA 1
ATOM 1541 C C . GLN B 1 85 ? -6.844 17.891 20.094 1 86.88 85 GLN B C 1
ATOM 1543 O O . GLN B 1 85 ? -6.062 17.531 20.984 1 86.88 85 GLN B O 1
ATOM 1548 N N . GLN B 1 86 ? -8.117 17.781 20.188 1 87.75 86 GLN B N 1
ATOM 1549 C CA . GLN B 1 86 ? -8.766 17.344 21.422 1 87.75 86 GLN B CA 1
ATOM 1550 C C . GLN B 1 86 ? -8.5 15.859 21.688 1 87.75 86 GLN B C 1
ATOM 1552 O O . GLN B 1 86 ? -8.289 15.461 22.844 1 87.75 86 GLN B O 1
ATOM 1557 N N . PHE B 1 87 ? -8.516 15.086 20.625 1 87 87 PHE B N 1
ATOM 1558 C CA . PHE B 1 87 ? -8.43 13.641 20.812 1 87 87 PHE B CA 1
ATOM 1559 C C . PHE B 1 87 ? -7.043 13.125 20.438 1 87 87 PHE B C 1
ATOM 1561 O O . PHE B 1 87 ? -6.781 11.922 20.5 1 87 87 PHE B O 1
ATOM 1568 N N . THR B 1 88 ? -6.203 14.055 20.031 1 85.5 88 THR B N 1
ATOM 1569 C CA . THR B 1 88 ? -4.816 13.766 19.703 1 85.5 88 THR B CA 1
ATOM 1570 C C . THR B 1 88 ? -4.73 12.734 18.578 1 85.5 88 THR B C 1
ATOM 1572 O O . THR B 1 88 ? -3.977 11.758 18.672 1 85.5 88 THR B O 1
ATOM 1575 N N . ILE B 1 89 ? -5.656 12.969 17.609 1 82.75 89 ILE B N 1
ATOM 1576 C CA . ILE B 1 89 ? -5.656 12.086 16.453 1 82.75 89 ILE B CA 1
ATOM 1577 C C . ILE B 1 89 ? -5.078 12.82 15.242 1 82.75 89 ILE B C 1
ATOM 1579 O O . ILE B 1 89 ? -5.211 14.039 15.125 1 82.75 89 ILE B O 1
ATOM 1583 N N . SER B 1 90 ? -4.402 12.102 14.469 1 84.5 90 SER B N 1
ATOM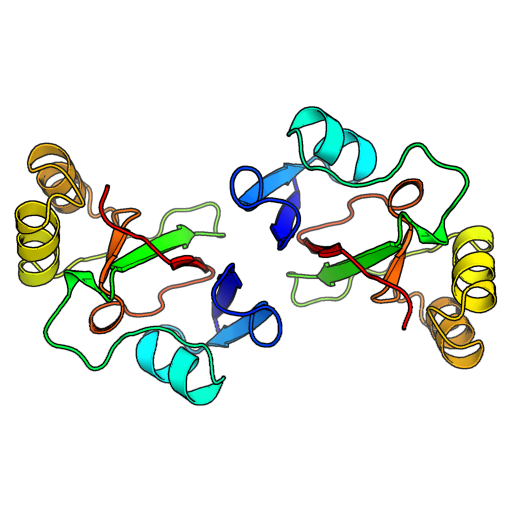 1584 C CA . SER B 1 90 ? -3.814 12.672 13.266 1 84.5 90 SER B CA 1
ATOM 1585 C C . SER B 1 90 ? -4.812 12.688 12.117 1 84.5 90 SER B C 1
ATOM 1587 O O . SER B 1 90 ? -5.461 11.68 11.836 1 84.5 90 SER B O 1
ATOM 1589 N N . PRO B 1 91 ? -4.996 13.891 11.539 1 89.44 91 PRO B N 1
ATOM 1590 C CA . PRO B 1 91 ? -5.855 13.906 10.359 1 89.44 91 PRO B CA 1
ATOM 1591 C C . PRO B 1 91 ? -5.316 13.031 9.227 1 89.44 91 PRO B C 1
ATOM 1593 O O . PRO B 1 91 ? -4.145 12.648 9.242 1 89.44 91 PRO B O 1
ATOM 1596 N N . LYS B 1 92 ? -6.152 12.781 8.227 1 90.81 92 LYS B N 1
ATOM 1597 C CA . LYS B 1 92 ? -5.754 11.969 7.082 1 90.81 92 LYS B CA 1
ATOM 1598 C C . LYS B 1 92 ? -4.934 12.781 6.086 1 90.81 92 LYS B C 1
ATOM 1600 O O . LYS B 1 92 ? -4.16 12.227 5.305 1 90.81 92 LYS B O 1
ATOM 1605 N N . ILE B 1 93 ? -5.195 14.062 6.16 1 95.44 93 ILE B N 1
ATOM 1606 C CA . ILE B 1 93 ? -4.441 14.945 5.273 1 95.44 93 ILE B CA 1
ATOM 1607 C C . ILE B 1 93 ? -3.314 15.617 6.051 1 95.44 93 ILE B C 1
ATOM 1609 O O . ILE B 1 93 ? -3.549 16.203 7.109 1 95.44 93 ILE B O 1
ATOM 1613 N N . ARG B 1 94 ? -2.115 15.492 5.547 1 94.81 94 ARG B N 1
ATOM 1614 C CA . ARG B 1 94 ? -0.928 16.078 6.164 1 94.81 94 ARG B CA 1
ATOM 1615 C C . ARG B 1 94 ? -0.118 16.875 5.148 1 94.81 94 ARG B C 1
ATOM 1617 O O . ARG B 1 94 ? -0.385 16.812 3.945 1 94.81 94 ARG B O 1
ATOM 1624 N N . ILE B 1 95 ? 0.781 17.562 5.734 1 95.25 95 ILE B N 1
ATOM 1625 C CA . ILE B 1 95 ? 1.765 18.266 4.93 1 95.25 95 ILE B CA 1
ATOM 1626 C C . ILE B 1 95 ? 3.086 17.5 4.93 1 95.25 95 ILE B C 1
ATOM 1628 O O . ILE B 1 95 ? 3.729 17.359 5.973 1 95.25 95 ILE B O 1
ATOM 1632 N N . ALA B 1 96 ? 3.562 17.172 3.824 1 95.25 96 ALA B N 1
ATOM 1633 C CA . ALA B 1 96 ? 4.684 16.25 3.688 1 95.25 96 ALA B CA 1
ATOM 1634 C C . ALA B 1 96 ? 5.914 16.766 4.43 1 95.25 96 ALA B C 1
ATOM 1636 O O . ALA B 1 96 ? 6.508 16.047 5.234 1 95.25 96 ALA B O 1
ATOM 1637 N N . PRO B 1 97 ? 6.324 17.953 4.254 1 94.31 97 PRO B N 1
ATOM 1638 C CA . PRO B 1 97 ? 7.551 18.438 4.898 1 94.31 97 PRO B CA 1
ATOM 1639 C C . PRO B 1 97 ? 7.434 18.484 6.418 1 94.31 97 PRO B C 1
ATOM 1641 O O . PRO B 1 97 ? 8.445 18.625 7.113 1 94.31 97 PRO B O 1
ATOM 1644 N N . MET B 1 98 ? 6.246 18.359 6.91 1 92 98 MET B N 1
ATOM 1645 C CA . MET B 1 98 ? 6.047 18.531 8.352 1 92 98 MET B CA 1
ATOM 1646 C C . MET B 1 98 ? 5.781 17.188 9.016 1 92 98 MET B C 1
ATOM 1648 O O . MET B 1 98 ? 5.738 17.094 10.242 1 92 98 MET B O 1
ATOM 1652 N N . MET B 1 99 ? 5.664 16.234 8.25 1 92.44 99 MET B N 1
ATOM 1653 C CA . MET B 1 99 ? 5.215 14.961 8.797 1 92.44 99 MET B CA 1
ATOM 1654 C C . MET B 1 99 ? 6.406 14.062 9.133 1 92.44 99 MET B C 1
ATOM 1656 O O . MET B 1 99 ? 7.316 13.906 8.32 1 92.44 99 MET B O 1
ATOM 1660 N N . LEU B 1 100 ? 6.348 13.461 10.297 1 93.06 100 LEU B N 1
ATOM 1661 C CA . LEU B 1 100 ? 7.277 12.414 10.688 1 93.06 100 LEU B CA 1
ATOM 1662 C C . LEU B 1 100 ? 6.621 11.039 10.586 1 93.06 100 LEU B C 1
ATOM 1664 O O . LEU B 1 100 ? 5.422 10.898 10.828 1 93.06 100 LEU B O 1
ATOM 1668 N N . ILE B 1 101 ? 7.453 10.109 10.289 1 93.88 101 ILE B N 1
ATOM 1669 C CA . ILE B 1 101 ? 6.969 8.734 10.227 1 93.88 101 ILE B CA 1
ATOM 1670 C C . ILE B 1 101 ? 6.844 8.164 11.633 1 93.88 101 ILE B C 1
ATOM 1672 O O . ILE B 1 101 ? 7.82 8.141 12.391 1 93.88 101 ILE B O 1
ATOM 1676 N N . LYS B 1 102 ? 5.66 7.715 11.945 1 90.75 102 LYS B N 1
ATOM 1677 C CA . LYS B 1 102 ? 5.438 7.254 13.312 1 90.75 102 LYS B CA 1
ATOM 1678 C C . LYS B 1 102 ? 5.066 5.777 13.344 1 90.75 102 LYS B C 1
ATOM 1680 O O . LYS B 1 102 ? 4.875 5.199 14.422 1 90.75 102 LYS B O 1
ATOM 1685 N N . GLY B 1 103 ? 4.934 5.203 12.242 1 91.56 103 GLY B N 1
ATOM 1686 C CA . G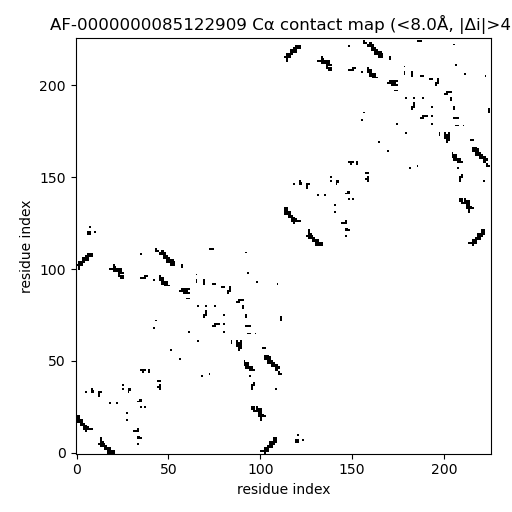LY B 1 103 ? 4.547 3.807 12.102 1 91.56 103 GLY B CA 1
ATOM 1687 C C . GLY B 1 103 ? 4.316 3.391 10.664 1 91.56 103 GLY B C 1
ATOM 1688 O O . GLY B 1 103 ? 4.777 4.062 9.734 1 91.56 103 GLY B O 1
ATOM 1689 N N . ASP B 1 104 ? 3.682 2.242 10.508 1 92.88 104 ASP B N 1
ATOM 1690 C CA . ASP B 1 104 ? 3.363 1.765 9.164 1 92.88 104 ASP B CA 1
ATOM 1691 C C . ASP B 1 104 ? 2.258 2.605 8.531 1 92.88 104 ASP B C 1
ATOM 1693 O O . ASP B 1 104 ? 1.148 2.688 9.062 1 92.88 104 ASP B O 1
ATOM 1697 N N . ILE B 1 105 ? 2.57 3.191 7.371 1 94.25 105 ILE B N 1
ATOM 1698 C CA . ILE B 1 105 ? 1.594 4.109 6.797 1 94.25 105 ILE B CA 1
ATOM 1699 C C . ILE B 1 105 ? 1.564 3.947 5.277 1 94.25 105 ILE B C 1
ATOM 1701 O O . ILE B 1 105 ? 2.551 3.518 4.676 1 94.25 105 ILE B O 1
ATOM 1705 N N . LEU B 1 106 ? 0.437 4.215 4.75 1 95.88 106 LEU B N 1
ATOM 1706 C CA . LEU B 1 106 ? 0.25 4.402 3.316 1 95.88 106 LEU B CA 1
ATOM 1707 C C . LEU B 1 106 ? 0.122 5.879 2.971 1 95.88 106 LEU B C 1
ATOM 1709 O O . LEU B 1 106 ? -0.606 6.617 3.641 1 95.88 106 LEU B O 1
ATOM 1713 N N . VAL B 1 107 ? 0.8 6.309 1.969 1 96.5 107 VAL B N 1
ATOM 1714 C CA . VAL B 1 107 ? 0.837 7.719 1.61 1 96.5 107 VAL B CA 1
ATOM 1715 C C . VAL B 1 107 ? 0.464 7.891 0.139 1 96.5 107 VAL B C 1
ATOM 1717 O O . VAL B 1 107 ? 0.96 7.16 -0.722 1 96.5 107 VAL B O 1
ATOM 1720 N N . LYS B 1 108 ? -0.388 8.781 -0.151 1 95.75 108 LYS B N 1
ATOM 1721 C CA . LYS B 1 108 ? -0.772 9.133 -1.515 1 95.75 108 LYS B CA 1
ATOM 1722 C C . LYS B 1 108 ? -0.845 10.648 -1.689 1 95.75 108 LYS B C 1
ATOM 1724 O O . LYS B 1 108 ? -1.055 11.383 -0.721 1 95.75 108 LYS B O 1
ATOM 1729 N N . PRO B 1 109 ? -0.665 11.109 -2.893 1 95.62 109 PRO B N 1
ATOM 1730 C CA . PRO B 1 109 ? -0.819 12.555 -3.1 1 95.62 109 PRO B CA 1
ATOM 1731 C C . PRO B 1 109 ? -2.236 13.039 -2.812 1 95.62 109 PRO B C 1
ATOM 1733 O O . PRO B 1 109 ? -3.199 12.289 -2.988 1 95.62 109 PRO B O 1
ATOM 1736 N N . TYR B 1 110 ? -2.279 14.195 -2.322 1 95.06 110 TYR B N 1
ATOM 1737 C CA . TYR B 1 110 ? -3.566 14.844 -2.104 1 95.06 110 TYR B CA 1
ATOM 1738 C C . TYR B 1 110 ? -3.637 16.172 -2.842 1 95.06 110 TYR B C 1
ATOM 1740 O O . TYR B 1 110 ? -2.756 17.031 -2.688 1 95.06 110 TYR B O 1
ATOM 1748 N N . ILE B 1 111 ? -4.652 16.297 -3.672 1 89.81 111 ILE B N 1
ATOM 1749 C CA . ILE B 1 111 ? -4.879 17.562 -4.387 1 89.81 111 ILE B CA 1
ATOM 1750 C C . ILE B 1 111 ? -6.152 18.219 -3.875 1 89.81 111 ILE B C 1
ATOM 1752 O O . ILE B 1 111 ? -7.195 17.578 -3.76 1 89.81 111 ILE B O 1
ATOM 1756 N N . LEU B 1 112 ? -5.988 19.422 -3.514 1 87.75 112 LEU B N 1
ATOM 1757 C CA . LEU B 1 112 ? -7.133 20.172 -3.016 1 87.75 112 LEU B CA 1
ATOM 1758 C C . LEU B 1 112 ? -8.227 20.25 -4.074 1 87.75 112 LEU B C 1
ATOM 1760 O O . LEU B 1 112 ? -7.941 20.391 -5.262 1 87.75 112 LEU B O 1
ATOM 1764 N N . LYS B 1 113 ? -9.469 19.875 -3.736 1 73.25 113 LYS B N 1
ATOM 1765 C CA . LYS B 1 113 ? -10.617 19.984 -4.641 1 73.25 113 LYS B CA 1
ATOM 1766 C C . LYS B 1 113 ? -11.055 21.438 -4.793 1 73.25 113 LYS B C 1
ATOM 1768 O O . LYS B 1 113 ? -10.969 22.219 -3.848 1 73.25 113 LYS B O 1
#